Protein AF-A0A962ZCR8-F1 (afdb_monomer)

Mean predicted aligned error: 3.3 Å

Nearest PDB structures (foldseek):
  7d62-assembly1_A  TM=9.529E-01  e=3.375E-21  Vibrio cholerae O1 biovar El Tor str. N16961
  7d62-assembly1_B  TM=8.978E-01  e=4.215E-20  Vibrio cholerae O1 biovar El Tor str. N16961
  6tmu-assembly1_A  TM=2.430E-01  e=3.861E+00  Pseudomonas phage EL

Structure (mmCIF, N/CA/C/O backbone):
data_AF-A0A962ZCR8-F1
#
_entry.id   AF-A0A962ZCR8-F1
#
loop_
_atom_site.group_PDB
_atom_site.id
_atom_site.type_symbol
_atom_site.label_atom_id
_atom_site.label_alt_id
_atom_site.label_comp_id
_atom_site.label_asym_id
_atom_site.label_entity_id
_atom_site.label_seq_id
_atom_site.pdbx_PDB_ins_code
_atom_site.Cartn_x
_atom_site.Cartn_y
_atom_site.Cartn_z
_atom_site.occupancy
_atom_site.B_iso_or_equiv
_atom_site.auth_seq_id
_atom_site.auth_comp_id
_atom_site.auth_asym_id
_atom_site.auth_atom_id
_atom_site.pdbx_PDB_model_num
ATOM 1 N N . LEU A 1 1 ? 10.049 1.211 -7.943 1.00 96.12 1 LEU A N 1
ATOM 2 C CA . LEU A 1 1 ? 10.720 0.227 -8.829 1.00 96.12 1 LEU A CA 1
ATOM 3 C C . LEU A 1 1 ? 10.620 0.608 -10.305 1.00 96.12 1 LEU A C 1
ATOM 5 O O . LEU A 1 1 ? 11.615 1.059 -10.846 1.00 96.12 1 LEU A O 1
ATOM 9 N N . LEU A 1 2 ? 9.452 0.528 -10.955 1.00 96.88 2 LEU A N 1
ATOM 10 C CA . LEU A 1 2 ? 9.329 0.810 -12.402 1.00 96.88 2 LEU A CA 1
ATOM 11 C C . LEU A 1 2 ? 9.797 2.225 -12.796 1.00 96.88 2 LEU A C 1
ATOM 13 O O . LEU A 1 2 ? 10.482 2.408 -13.798 1.00 96.88 2 LEU A O 1
ATOM 17 N N . ARG A 1 3 ? 9.502 3.226 -11.958 1.00 95.06 3 ARG A N 1
ATOM 18 C CA . ARG A 1 3 ? 9.994 4.599 -12.139 1.00 95.06 3 ARG A CA 1
ATOM 19 C C . ARG A 1 3 ? 11.522 4.709 -12.038 1.00 95.06 3 ARG A C 1
ATOM 21 O O . ARG A 1 3 ? 12.117 5.508 -12.748 1.00 95.06 3 ARG A O 1
ATOM 28 N N . GLU A 1 4 ? 12.153 3.887 -11.197 1.00 93.50 4 GLU A N 1
ATOM 29 C CA . GLU A 1 4 ? 13.617 3.830 -11.051 1.00 93.50 4 GLU A CA 1
ATOM 30 C C . GLU A 1 4 ? 14.288 3.252 -12.300 1.00 93.50 4 GLU A C 1
ATOM 32 O O . GLU A 1 4 ? 15.348 3.717 -12.702 1.00 93.50 4 GLU A O 1
ATOM 37 N N . LEU A 1 5 ? 13.624 2.306 -12.970 1.00 95.44 5 LEU A N 1
ATOM 38 C CA . LEU A 1 5 ? 14.065 1.773 -14.261 1.00 95.44 5 LEU A CA 1
ATOM 39 C C . LEU A 1 5 ? 13.857 2.757 -15.423 1.00 95.44 5 LEU A C 1
ATOM 41 O O . LEU A 1 5 ? 14.347 2.506 -16.520 1.00 95.44 5 LEU A O 1
ATOM 45 N N . GLY A 1 6 ? 13.112 3.848 -15.213 1.00 95.75 6 GLY A N 1
ATOM 46 C CA . GLY A 1 6 ? 12.793 4.815 -16.264 1.00 95.75 6 GLY A CA 1
ATOM 47 C C . GLY A 1 6 ? 11.852 4.277 -17.347 1.00 95.75 6 GLY A C 1
ATOM 48 O O . GLY A 1 6 ? 11.841 4.813 -18.449 1.00 95.75 6 GLY A O 1
ATOM 49 N N . ILE A 1 7 ? 11.073 3.228 -17.049 1.00 96.12 7 ILE A N 1
ATOM 50 C CA . ILE A 1 7 ? 10.176 2.564 -18.017 1.00 96.12 7 ILE A CA 1
ATOM 51 C C . ILE A 1 7 ? 8.709 2.998 -17.900 1.00 96.12 7 ILE A C 1
ATOM 53 O O . ILE A 1 7 ? 7.865 2.485 -18.624 1.00 96.12 7 ILE A O 1
ATOM 57 N N . VAL A 1 8 ? 8.401 3.928 -16.989 1.00 95.31 8 VAL A N 1
ATOM 58 C CA . VAL A 1 8 ? 7.059 4.509 -16.823 1.00 95.31 8 VAL A CA 1
ATOM 59 C C . VAL A 1 8 ? 7.135 6.030 -16.705 1.00 95.31 8 VAL A C 1
ATOM 61 O O . VAL A 1 8 ? 7.904 6.579 -15.907 1.00 95.31 8 VAL A O 1
ATOM 64 N N . ASP A 1 9 ? 6.307 6.723 -17.479 1.00 92.56 9 ASP A N 1
ATOM 65 C CA . ASP A 1 9 ? 6.172 8.180 -17.505 1.00 92.56 9 ASP A CA 1
ATOM 66 C C . ASP A 1 9 ? 4.945 8.667 -16.710 1.00 92.56 9 ASP A C 1
ATOM 68 O O . ASP A 1 9 ? 5.044 9.689 -16.021 1.00 92.56 9 ASP A O 1
ATOM 72 N N . ARG A 1 10 ? 3.852 7.892 -16.717 1.00 94.25 10 ARG A N 1
ATOM 73 C CA . ARG A 1 10 ? 2.608 8.101 -15.961 1.00 94.25 10 ARG A CA 1
ATOM 74 C C . ARG A 1 10 ? 2.314 6.931 -15.015 1.00 94.25 10 ARG A C 1
ATOM 76 O O . ARG A 1 10 ? 2.677 5.792 -15.289 1.00 94.25 10 ARG A O 1
ATOM 83 N N . ILE A 1 11 ? 1.651 7.233 -13.899 1.00 96.06 11 ILE A N 1
ATOM 84 C CA . ILE A 1 11 ? 1.129 6.256 -12.939 1.00 96.06 11 ILE A CA 1
ATOM 85 C C . ILE A 1 11 ? -0.320 6.629 -12.635 1.00 96.06 11 ILE A C 1
ATOM 87 O O . ILE A 1 11 ? -0.597 7.786 -12.317 1.00 96.06 11 ILE A O 1
ATOM 91 N N . ASP A 1 12 ? -1.203 5.637 -12.713 1.00 95.56 12 ASP A N 1
ATOM 92 C CA . ASP A 1 12 ? -2.617 5.742 -12.372 1.00 95.56 12 ASP A CA 1
ATOM 93 C C . ASP A 1 12 ? -2.934 4.711 -11.273 1.00 95.56 12 ASP A C 1
ATOM 95 O O . ASP A 1 12 ? -2.569 3.539 -11.383 1.00 95.56 12 ASP A O 1
ATOM 99 N N . PHE A 1 13 ? -3.603 5.138 -10.198 1.00 95.19 13 PHE A N 1
ATOM 100 C CA . PHE A 1 13 ? -4.049 4.245 -9.122 1.00 95.19 13 PHE A CA 1
ATOM 101 C C . PHE A 1 13 ? -5.493 3.813 -9.368 1.00 95.19 13 PHE A C 1
ATOM 103 O O . PHE A 1 13 ? -6.389 4.654 -9.452 1.00 95.19 13 PHE A O 1
ATOM 110 N N . VAL A 1 14 ? -5.729 2.504 -9.455 1.00 95.06 14 VAL A N 1
ATOM 111 C CA . VAL A 1 14 ? -7.047 1.932 -9.760 1.00 95.06 14 VAL A CA 1
ATOM 112 C C . VAL A 1 14 ? -7.409 0.824 -8.778 1.00 95.06 14 VAL A C 1
ATOM 114 O O . VAL A 1 14 ? -6.539 0.181 -8.195 1.00 95.06 14 VAL A O 1
ATOM 117 N N . HIS A 1 15 ? -8.706 0.591 -8.591 1.00 94.56 15 HIS A N 1
ATOM 118 C CA . HIS A 1 15 ? -9.188 -0.494 -7.746 1.00 94.56 15 HIS A CA 1
ATOM 119 C C . HIS A 1 15 ? -9.290 -1.805 -8.557 1.00 94.56 15 HIS A C 1
ATOM 121 O O . HIS A 1 15 ? -9.781 -1.769 -9.690 1.00 94.56 15 HIS A O 1
ATOM 127 N N . PRO A 1 16 ? -8.931 -2.981 -7.995 1.00 94.00 16 PRO A N 1
ATOM 128 C CA . PRO A 1 16 ? -9.030 -4.274 -8.690 1.00 94.00 16 PRO A CA 1
ATOM 129 C C . PRO A 1 16 ? -10.404 -4.549 -9.313 1.00 94.00 16 PRO A C 1
ATOM 131 O O . PRO A 1 16 ? -10.505 -5.090 -10.411 1.00 94.00 16 PRO A O 1
ATOM 134 N N . LYS A 1 17 ? -11.474 -4.117 -8.635 1.00 93.12 17 LYS A N 1
ATOM 135 C CA . LYS A 1 17 ? -12.844 -4.219 -9.156 1.00 93.12 17 LYS A CA 1
ATOM 136 C C . LYS A 1 17 ? -13.031 -3.478 -10.481 1.00 93.12 17 LYS A C 1
ATOM 138 O O . LYS A 1 17 ? -13.673 -4.013 -11.373 1.00 93.12 17 LYS A O 1
ATOM 143 N N . ASP A 1 18 ? -12.494 -2.269 -10.621 1.00 94.88 18 ASP A N 1
ATOM 144 C CA . ASP A 1 18 ? -12.682 -1.484 -11.844 1.00 94.88 18 ASP A CA 1
ATOM 145 C C . ASP A 1 18 ? -11.896 -2.082 -13.021 1.00 94.88 18 ASP A C 1
ATOM 147 O O . ASP A 1 18 ? -12.351 -2.002 -14.162 1.00 94.88 18 ASP A O 1
ATOM 151 N N . MET A 1 19 ? -10.769 -2.749 -12.743 1.00 94.44 19 MET A N 1
ATOM 152 C CA . MET A 1 19 ? -10.046 -3.564 -13.727 1.00 94.44 19 MET A CA 1
ATOM 153 C C . MET A 1 19 ? -10.891 -4.759 -14.190 1.00 94.44 19 MET A C 1
ATOM 155 O O . MET A 1 19 ? -11.068 -4.965 -15.388 1.00 94.44 19 MET A O 1
ATOM 159 N N . GLN A 1 20 ? -11.461 -5.520 -13.249 1.00 89.81 20 GLN A N 1
ATOM 160 C CA . GLN A 1 20 ? -12.304 -6.687 -13.552 1.00 89.81 20 GLN A CA 1
ATOM 161 C C . GLN A 1 20 ? -13.601 -6.313 -14.276 1.00 89.81 20 GLN A C 1
ATOM 163 O O . GLN A 1 20 ? -14.029 -7.026 -15.181 1.00 89.81 20 GLN A O 1
ATOM 168 N N . ASP A 1 21 ? -14.204 -5.184 -13.903 1.00 93.00 21 ASP A N 1
ATOM 169 C CA . ASP A 1 21 ? -15.410 -4.650 -14.534 1.00 93.00 21 ASP A CA 1
ATOM 170 C C . ASP A 1 21 ? -15.115 -4.012 -15.914 1.00 93.00 21 ASP A C 1
ATOM 172 O O . ASP A 1 21 ? -16.039 -3.521 -16.564 1.00 93.00 21 ASP A O 1
ATOM 176 N N . GLY 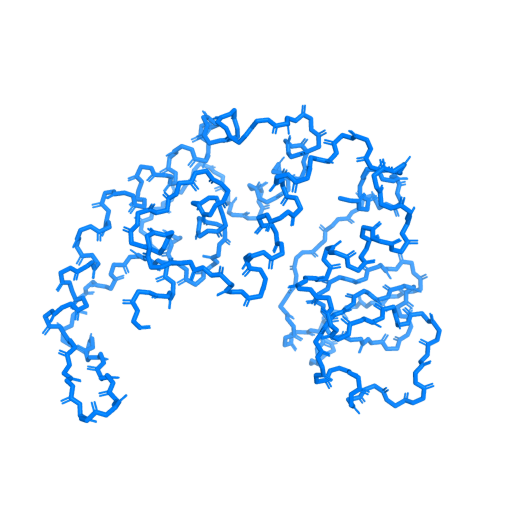A 1 22 ? -13.851 -3.976 -16.367 1.00 93.06 22 GLY A N 1
ATOM 177 C CA . GLY A 1 22 ? -13.453 -3.419 -17.666 1.00 93.06 22 GLY A CA 1
ATOM 178 C C . GLY A 1 22 ? -13.615 -1.900 -17.774 1.00 93.06 22 GLY A C 1
ATOM 179 O O . GLY A 1 22 ? -13.789 -1.368 -18.869 1.00 93.06 22 GLY A O 1
ATOM 180 N N . ARG A 1 23 ? -13.604 -1.191 -16.639 1.00 95.31 23 ARG A N 1
ATOM 181 C CA . ARG A 1 23 ? -13.772 0.272 -16.574 1.00 95.31 23 ARG A CA 1
ATOM 182 C C . ARG A 1 23 ? -12.471 1.028 -16.798 1.00 95.31 23 ARG A C 1
ATOM 184 O O . ARG A 1 23 ? -12.504 2.213 -17.122 1.00 95.31 23 ARG A O 1
ATOM 191 N N . ILE A 1 24 ? -11.342 0.353 -16.606 1.00 95.50 24 ILE A N 1
ATOM 192 C CA . ILE A 1 24 ? -10.014 0.899 -16.860 1.00 95.50 24 ILE A CA 1
ATOM 193 C C . ILE A 1 24 ? -9.585 0.468 -18.259 1.00 95.50 24 ILE A C 1
ATOM 195 O O . ILE A 1 24 ? -9.508 -0.724 -18.554 1.00 95.50 24 ILE A O 1
ATOM 199 N N . ALA A 1 25 ? -9.318 1.442 -19.126 1.00 93.38 25 ALA A N 1
ATOM 200 C CA . ALA A 1 25 ? -8.721 1.169 -20.424 1.00 93.38 25 ALA A CA 1
ATOM 201 C C . ALA A 1 25 ? -7.251 0.785 -20.219 1.00 93.38 25 ALA A C 1
ATOM 203 O O . ALA A 1 25 ? -6.479 1.581 -19.689 1.00 93.38 25 ALA A O 1
ATOM 204 N N . VAL A 1 26 ? -6.893 -0.428 -20.634 1.00 95.31 26 VAL A N 1
ATOM 205 C CA . VAL A 1 26 ? -5.534 -0.974 -20.555 1.00 95.31 26 VAL A CA 1
ATOM 206 C C . VAL A 1 26 ? -5.112 -1.400 -21.953 1.00 95.31 26 VAL A C 1
ATOM 208 O O . VAL A 1 26 ? -5.882 -2.035 -22.677 1.00 95.31 26 VAL A O 1
ATOM 211 N N . GLY A 1 27 ? -3.903 -1.024 -22.340 1.00 94.88 27 GLY A N 1
ATOM 212 C CA . GLY A 1 27 ? -3.362 -1.230 -23.670 1.00 94.88 27 GLY A CA 1
ATOM 213 C C . GLY A 1 27 ? -1.943 -1.803 -23.682 1.00 94.88 27 GLY A C 1
ATOM 214 O O . GLY A 1 27 ? -1.345 -2.082 -22.640 1.00 94.88 27 GLY A O 1
ATOM 215 N N . PRO A 1 28 ? -1.367 -1.943 -24.889 1.00 96.94 28 PRO A N 1
ATOM 216 C CA . PRO A 1 28 ? -0.104 -2.649 -25.118 1.00 96.94 28 PRO A CA 1
ATOM 217 C C . PRO A 1 28 ? 1.139 -1.903 -24.616 1.00 96.94 28 PRO A C 1
ATOM 219 O O . PRO A 1 28 ?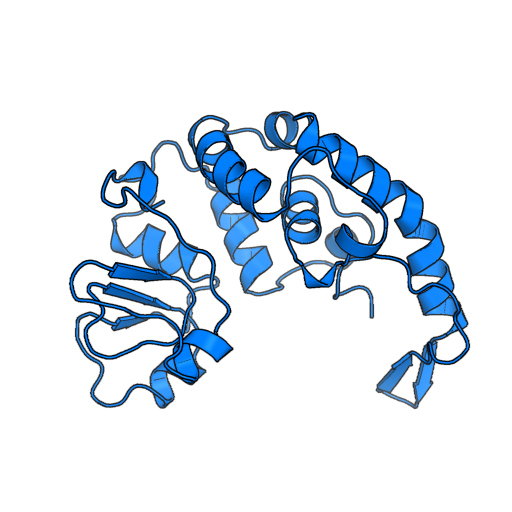 2.253 -2.387 -24.802 1.00 96.94 28 PRO A O 1
ATOM 222 N N . THR A 1 29 ? 0.963 -0.726 -24.014 1.00 96.44 29 THR A N 1
ATOM 223 C CA . THR A 1 29 ? 2.013 0.098 -23.398 1.00 96.44 29 THR A CA 1
ATOM 224 C C . THR A 1 29 ? 1.904 0.144 -21.875 1.00 96.44 29 THR A C 1
ATOM 226 O O . THR A 1 29 ? 2.772 0.723 -21.231 1.00 96.44 29 THR A O 1
ATOM 229 N N . ASP A 1 30 ? 0.849 -0.436 -21.295 1.00 97.81 30 ASP A N 1
ATOM 230 C CA . ASP A 1 30 ? 0.561 -0.314 -19.869 1.00 97.81 30 ASP A CA 1
ATOM 231 C C . ASP A 1 30 ? 1.149 -1.484 -19.083 1.00 97.81 30 ASP A C 1
ATOM 233 O O . ASP A 1 30 ? 1.007 -2.646 -19.469 1.00 97.81 30 ASP A O 1
ATOM 237 N N . ILE A 1 31 ? 1.783 -1.170 -17.953 1.00 98.38 31 ILE A N 1
ATOM 238 C CA . ILE A 1 31 ? 2.272 -2.153 -16.986 1.00 98.38 31 ILE A CA 1
ATOM 239 C C . ILE A 1 31 ? 1.343 -2.133 -15.776 1.00 98.38 31 ILE A C 1
ATOM 241 O O . ILE A 1 31 ? 1.160 -1.083 -15.161 1.00 98.38 31 ILE A O 1
ATOM 245 N N . THR A 1 32 ? 0.791 -3.284 -15.402 1.00 98.19 32 THR A N 1
ATOM 246 C CA . THR A 1 32 ? -0.015 -3.424 -14.185 1.00 98.19 32 THR A CA 1
ATOM 247 C C . THR A 1 32 ? 0.782 -4.131 -13.098 1.00 98.19 32 THR A C 1
ATOM 249 O O . THR A 1 32 ? 1.551 -5.053 -13.364 1.00 98.19 32 THR A O 1
ATOM 252 N N . THR A 1 33 ? 0.605 -3.703 -11.852 1.00 98.06 33 THR A N 1
ATOM 253 C CA . THR A 1 33 ? 1.223 -4.337 -10.682 1.00 98.06 33 THR A CA 1
ATOM 254 C C . THR A 1 33 ? 0.172 -4.501 -9.600 1.00 98.06 33 THR A C 1
ATOM 256 O O . THR A 1 33 ? -0.508 -3.524 -9.287 1.00 98.06 33 THR A O 1
ATOM 259 N N . ASN A 1 34 ? 0.074 -5.689 -9.008 1.00 97.56 34 ASN A N 1
ATOM 260 C CA . ASN A 1 34 ? -0.891 -5.993 -7.947 1.00 97.56 34 ASN A CA 1
ATOM 261 C C . ASN A 1 34 ? -2.361 -5.791 -8.367 1.00 97.56 34 ASN A C 1
ATOM 263 O O . ASN A 1 34 ? -3.199 -5.328 -7.590 1.00 97.56 34 ASN A O 1
ATOM 267 N N . LEU A 1 35 ? -2.662 -6.060 -9.638 1.00 97.19 35 LEU A N 1
ATOM 268 C CA . LEU A 1 35 ? -3.979 -5.866 -10.232 1.00 97.19 35 LEU A CA 1
ATOM 269 C C . LEU A 1 35 ? -4.323 -7.060 -11.121 1.00 97.19 35 LEU A C 1
ATOM 271 O O . LEU A 1 35 ? -3.424 -7.567 -11.795 1.00 97.19 35 LEU A O 1
ATOM 275 N N . PRO A 1 36 ? -5.614 -7.434 -11.209 1.00 96.06 36 PRO A N 1
ATOM 276 C CA . PRO A 1 36 ? -6.042 -8.553 -12.029 1.00 96.06 36 PRO A CA 1
ATOM 277 C C . PRO A 1 36 ? -5.556 -8.427 -13.472 1.00 96.06 36 PRO A C 1
ATOM 279 O O . PRO A 1 36 ? -5.722 -7.377 -14.100 1.00 96.06 36 PRO A O 1
ATOM 282 N N . TRP A 1 37 ? -5.003 -9.512 -14.014 1.00 96.44 37 TRP A N 1
ATOM 283 C CA . TRP A 1 37 ? -4.554 -9.547 -15.406 1.00 96.44 37 TRP A CA 1
ATOM 284 C C . TRP A 1 37 ? -5.708 -9.275 -16.381 1.00 96.44 37 TRP A C 1
ATOM 286 O O . TRP A 1 37 ? -6.799 -9.850 -16.257 1.00 96.44 37 TRP A O 1
ATOM 296 N N . VAL A 1 38 ? -5.443 -8.459 -17.400 1.00 94.56 38 VAL A N 1
ATOM 297 C CA . VAL A 1 38 ? -6.376 -8.166 -18.494 1.00 94.56 38 VAL A CA 1
ATOM 298 C C . VAL A 1 38 ? -5.694 -8.363 -19.843 1.00 94.56 38 VAL A C 1
ATOM 300 O O . VAL A 1 38 ? -4.502 -8.100 -20.007 1.00 94.56 38 VAL A O 1
ATOM 303 N N . ALA A 1 39 ? -6.453 -8.830 -20.833 1.00 92.94 39 ALA A N 1
ATOM 304 C CA . ALA A 1 39 ? -5.922 -9.048 -22.171 1.00 92.94 39 ALA A CA 1
ATOM 305 C C . ALA A 1 39 ? -5.482 -7.723 -22.814 1.00 92.94 39 ALA A C 1
ATOM 307 O O . ALA A 1 39 ? -6.197 -6.727 -22.746 1.00 92.94 39 ALA A O 1
ATOM 308 N N . GLY A 1 40 ? -4.322 -7.733 -23.472 1.00 92.38 40 GLY A N 1
ATOM 309 C CA . GLY A 1 40 ? -3.769 -6.564 -24.164 1.00 92.38 40 GLY A CA 1
ATOM 310 C C . GLY A 1 40 ? -2.815 -5.705 -23.332 1.00 92.38 40 GLY A C 1
ATOM 311 O O . GLY A 1 40 ? -2.171 -4.840 -23.916 1.00 92.38 40 GLY A O 1
ATOM 312 N N . VAL A 1 41 ? -2.675 -5.963 -22.024 1.00 97.19 41 VAL A N 1
ATOM 313 C CA . VAL A 1 41 ? -1.661 -5.323 -21.165 1.00 97.19 41 VAL A CA 1
ATOM 314 C C . VAL A 1 41 ? -0.240 -5.622 -21.657 1.00 97.19 41 VAL A C 1
ATOM 316 O O . VAL A 1 41 ? 0.022 -6.715 -22.165 1.00 97.19 41 VAL A O 1
ATOM 319 N N . HIS A 1 42 ? 0.696 -4.681 -21.500 1.00 97.69 42 HIS A N 1
ATOM 320 C CA . HIS A 1 42 ? 2.095 -4.908 -21.871 1.00 97.69 42 HIS A CA 1
ATOM 321 C C . HIS A 1 42 ? 2.747 -5.967 -20.977 1.00 97.69 42 HIS A C 1
ATOM 323 O O . HIS A 1 42 ? 3.240 -6.977 -21.474 1.00 97.69 42 HIS A O 1
ATOM 329 N N . LEU A 1 43 ? 2.719 -5.735 -19.664 1.00 98.19 43 LEU A N 1
ATOM 330 C CA . LEU A 1 43 ? 3.214 -6.629 -18.619 1.00 98.19 43 LEU A CA 1
ATOM 331 C C . LEU A 1 43 ? 2.297 -6.520 -17.404 1.00 98.19 43 LEU A C 1
ATOM 333 O O . LEU A 1 43 ? 1.895 -5.422 -17.027 1.00 98.19 43 LEU A O 1
ATOM 337 N N . ALA A 1 44 ? 2.008 -7.646 -16.769 1.00 98.25 44 ALA A N 1
ATOM 338 C CA . ALA A 1 44 ? 1.255 -7.697 -15.527 1.00 98.25 44 ALA A CA 1
ATOM 339 C C . ALA A 1 44 ? 2.066 -8.441 -14.472 1.00 98.25 44 ALA A C 1
ATOM 341 O O . ALA A 1 44 ? 2.405 -9.605 -14.672 1.00 98.25 44 ALA A O 1
ATOM 342 N N . PHE A 1 45 ? 2.356 -7.768 -13.364 1.00 98.62 45 PHE A N 1
ATOM 343 C CA . PHE A 1 45 ? 3.037 -8.341 -12.211 1.00 98.62 45 PHE A CA 1
ATOM 344 C C . PHE A 1 45 ? 2.033 -8.633 -11.103 1.00 98.62 45 PHE A C 1
ATOM 346 O O . PHE A 1 45 ? 1.346 -7.722 -10.629 1.00 98.62 45 PHE A O 1
ATOM 353 N N . ASP A 1 46 ? 1.977 -9.884 -10.668 1.00 97.94 46 ASP A N 1
ATOM 354 C CA . ASP A 1 46 ? 1.048 -10.325 -9.633 1.00 97.94 46 ASP A CA 1
ATOM 355 C C . ASP A 1 46 ? 1.686 -11.391 -8.734 1.00 97.94 46 ASP A C 1
ATOM 357 O O . ASP A 1 46 ? 2.702 -11.996 -9.067 1.00 97.94 46 ASP A O 1
ATOM 361 N N . HIS A 1 47 ? 1.082 -11.619 -7.581 1.00 97.69 47 HIS A N 1
ATOM 362 C CA . HIS A 1 47 ? 1.458 -12.653 -6.629 1.00 97.69 47 HIS A CA 1
ATOM 363 C C . HIS A 1 47 ? 0.239 -13.373 -6.026 1.00 97.69 47 HIS A C 1
ATOM 365 O O . HIS A 1 47 ? 0.383 -14.296 -5.229 1.00 97.69 47 HIS A O 1
ATOM 371 N N . HIS A 1 48 ? -0.987 -13.001 -6.404 1.00 96.12 48 HIS A N 1
ATOM 372 C CA . HIS A 1 48 ? -2.180 -13.637 -5.861 1.00 96.12 48 HIS A CA 1
ATOM 373 C C . HIS A 1 48 ? -2.393 -15.034 -6.448 1.00 96.12 48 HIS A C 1
ATOM 375 O O . HIS A 1 48 ? -2.610 -15.201 -7.648 1.00 96.12 48 HIS A O 1
ATOM 381 N N . ALA A 1 49 ? -2.451 -16.054 -5.588 1.00 93.94 49 ALA A N 1
ATOM 382 C CA . ALA A 1 49 ? -2.744 -17.426 -6.010 1.00 93.94 49 ALA A CA 1
ATOM 383 C C . ALA A 1 49 ? -4.051 -17.533 -6.823 1.00 93.94 49 ALA A C 1
ATOM 385 O O . ALA A 1 49 ? -4.099 -18.262 -7.813 1.00 93.94 49 ALA A O 1
ATOM 386 N N . SER A 1 50 ? -5.075 -16.742 -6.482 1.00 93.12 50 SER A N 1
ATOM 387 C CA . SER A 1 50 ? -6.347 -16.691 -7.218 1.00 93.12 50 SER A CA 1
ATOM 388 C C . SER A 1 50 ? -6.188 -16.327 -8.697 1.00 93.12 50 SER A C 1
ATOM 390 O O . SER A 1 50 ? -6.954 -16.792 -9.539 1.00 93.12 50 SER A O 1
ATOM 392 N N . GLU A 1 51 ? -5.185 -15.521 -9.040 1.00 94.12 51 GLU A N 1
ATOM 393 C CA . GLU A 1 51 ? -4.929 -15.099 -10.418 1.00 94.12 51 GLU A CA 1
ATOM 394 C C . GLU A 1 51 ? -4.242 -16.199 -11.235 1.00 94.12 51 GLU A C 1
ATOM 396 O O . GLU A 1 51 ? -4.468 -16.292 -12.443 1.00 94.12 51 GLU A O 1
ATOM 401 N N . THR A 1 52 ? -3.501 -17.105 -10.583 1.00 91.88 52 THR A N 1
ATOM 402 C CA . THR A 1 52 ? -2.953 -18.307 -11.243 1.00 91.88 52 THR A CA 1
ATOM 403 C C . THR A 1 52 ? -4.049 -19.262 -11.717 1.00 91.88 52 THR A C 1
ATOM 405 O O . THR A 1 52 ? -3.871 -19.955 -12.720 1.00 91.88 52 THR A O 1
ATOM 408 N N . GLU A 1 53 ? -5.187 -19.284 -11.017 1.00 92.06 53 GLU A N 1
ATOM 409 C CA . GLU A 1 53 ? -6.348 -20.108 -11.357 1.00 92.06 53 GLU A CA 1
ATOM 410 C C . GLU A 1 53 ? -7.258 -19.408 -12.371 1.00 92.06 53 GLU A C 1
ATOM 412 O O . GLU A 1 53 ? -7.740 -20.030 -13.321 1.00 92.06 53 GLU A O 1
ATOM 417 N N . ARG A 1 54 ? -7.484 -18.099 -12.188 1.00 93.94 54 ARG A N 1
ATOM 418 C CA . ARG A 1 54 ? -8.369 -17.298 -13.042 1.00 93.94 54 ARG A CA 1
ATOM 419 C C . ARG A 1 54 ? -7.824 -17.141 -14.462 1.00 93.94 54 ARG A C 1
ATOM 421 O O . ARG A 1 54 ? -8.594 -17.205 -15.423 1.00 93.94 54 ARG A O 1
ATOM 428 N N . VAL A 1 55 ? -6.520 -16.905 -14.608 1.00 92.88 55 VAL A N 1
ATOM 429 C CA . VAL A 1 55 ? -5.891 -16.611 -15.903 1.00 92.88 55 VAL A CA 1
ATOM 430 C C . VAL A 1 55 ? -5.444 -17.906 -16.576 1.00 92.88 55 VAL A C 1
ATOM 432 O O . VAL A 1 55 ? -4.333 -18.403 -16.388 1.00 92.88 55 VAL A O 1
ATOM 435 N N . GLN A 1 56 ? -6.328 -18.457 -17.401 1.00 89.38 56 GLN A N 1
ATOM 436 C CA . GLN A 1 56 ? -6.039 -19.661 -18.176 1.00 89.38 56 GLN A CA 1
ATOM 437 C C . GLN A 1 56 ? -4.989 -19.403 -19.267 1.00 89.38 56 GLN A C 1
ATOM 439 O O . GLN A 1 56 ? -4.843 -18.295 -19.776 1.00 89.38 56 GLN A O 1
ATOM 444 N N . GLY A 1 57 ? -4.247 -20.447 -19.641 1.00 89.81 57 GLY A N 1
ATOM 445 C CA . GLY A 1 57 ? -3.245 -20.382 -20.709 1.00 89.81 57 GLY A CA 1
ATOM 446 C C . GLY A 1 57 ? -1.893 -19.786 -20.308 1.00 89.81 57 GLY A C 1
ATOM 447 O O . GLY A 1 57 ? -0.951 -19.958 -21.070 1.00 89.81 57 GLY A O 1
ATOM 448 N N . LYS A 1 58 ? -1.778 -19.172 -19.116 1.00 90.31 58 LYS A N 1
ATOM 449 C CA . LYS A 1 58 ? -0.524 -18.634 -18.548 1.00 90.31 58 LYS A CA 1
ATOM 450 C C . LYS A 1 58 ? 0.262 -17.781 -19.560 1.00 90.31 58 LYS A C 1
ATOM 452 O O . LYS A 1 58 ? 1.350 -18.177 -19.968 1.00 90.31 58 LYS A O 1
ATOM 457 N N . PRO A 1 59 ? -0.309 -16.653 -20.011 1.00 94.38 59 PRO A N 1
ATOM 458 C CA . PRO A 1 59 ? 0.321 -15.831 -21.035 1.00 94.38 59 PRO A CA 1
ATOM 459 C C . PRO A 1 59 ? 1.674 -15.294 -20.548 1.00 94.38 59 PRO A C 1
ATOM 461 O O . PRO A 1 59 ? 1.802 -14.907 -19.389 1.00 94.38 59 PRO A O 1
ATOM 464 N N . ASP A 1 60 ? 2.664 -15.232 -21.441 1.00 95.88 60 ASP A N 1
ATOM 465 C CA . ASP A 1 60 ? 4.056 -14.887 -21.097 1.00 95.88 60 ASP A CA 1
ATOM 466 C C . ASP A 1 60 ? 4.214 -13.491 -20.472 1.00 95.88 60 ASP A C 1
ATOM 468 O O . ASP A 1 60 ? 5.174 -13.229 -19.752 1.00 95.88 60 ASP A O 1
ATOM 472 N N . ASN A 1 61 ? 3.273 -12.582 -20.740 1.00 96.94 61 ASN A N 1
ATOM 473 C CA . ASN A 1 61 ? 3.257 -11.237 -20.169 1.00 96.94 61 ASN A CA 1
ATOM 474 C C . ASN A 1 61 ? 2.621 -11.164 -18.768 1.00 96.94 61 ASN A C 1
ATOM 476 O O . ASN A 1 61 ? 2.577 -10.081 -18.183 1.00 96.94 61 ASN A O 1
ATOM 480 N N . HIS A 1 62 ? 2.112 -12.278 -18.235 1.00 97.88 62 HIS A N 1
ATOM 481 C CA . HIS A 1 62 ? 1.632 -12.396 -16.862 1.00 97.88 62 HIS A CA 1
ATOM 482 C C . HIS A 1 62 ? 2.756 -12.939 -15.977 1.00 97.88 62 HIS A C 1
ATOM 484 O O . HIS A 1 62 ? 2.933 -14.146 -15.810 1.00 97.88 62 HIS A O 1
ATOM 490 N N . ILE A 1 63 ? 3.538 -12.018 -15.423 1.00 98.25 63 ILE A N 1
ATOM 491 C CA . ILE A 1 63 ? 4.652 -12.312 -14.531 1.00 98.25 63 ILE A CA 1
ATOM 492 C C . ILE A 1 63 ? 4.090 -12.510 -13.125 1.00 98.25 63 ILE A C 1
ATOM 494 O O . ILE A 1 63 ? 3.868 -11.551 -12.389 1.00 98.25 63 ILE A O 1
ATOM 498 N N . ILE A 1 64 ? 3.833 -13.767 -12.772 1.00 97.75 64 ILE A N 1
ATOM 499 C CA . ILE A 1 64 ? 3.194 -14.130 -11.509 1.00 97.75 64 ILE A CA 1
ATOM 500 C C . ILE A 1 64 ? 4.033 -15.120 -10.705 1.00 97.75 64 ILE A C 1
ATOM 502 O O . ILE A 1 64 ? 4.478 -16.142 -11.229 1.00 97.75 64 ILE A O 1
ATOM 506 N N . ASP A 1 65 ? 4.198 -14.836 -9.414 1.00 97.56 65 ASP A N 1
ATOM 507 C CA . ASP A 1 65 ? 4.741 -15.778 -8.434 1.00 97.56 65 ASP A CA 1
ATOM 508 C C . ASP A 1 65 ? 3.852 -15.810 -7.190 1.00 97.56 65 ASP A C 1
ATOM 510 O O . ASP A 1 65 ? 3.880 -14.902 -6.364 1.00 97.56 65 ASP A O 1
ATOM 514 N N . ALA A 1 66 ? 3.073 -16.884 -7.045 1.00 96.38 66 ALA A N 1
ATOM 515 C CA . ALA A 1 66 ? 2.142 -17.054 -5.931 1.00 96.38 66 ALA A CA 1
ATOM 516 C C . ALA A 1 66 ? 2.820 -17.248 -4.562 1.00 96.38 66 ALA A C 1
ATOM 518 O O . ALA A 1 66 ? 2.147 -17.195 -3.535 1.00 96.38 66 ALA A O 1
ATOM 519 N N . ASN A 1 67 ? 4.132 -17.504 -4.539 1.00 97.12 67 ASN A N 1
ATOM 520 C CA . ASN A 1 67 ? 4.902 -17.613 -3.301 1.00 97.12 67 ASN A CA 1
ATOM 521 C C . ASN A 1 67 ? 5.568 -16.288 -2.913 1.00 97.12 67 ASN A C 1
ATOM 523 O O . ASN A 1 67 ? 6.114 -16.185 -1.812 1.00 97.12 67 ASN A O 1
ATOM 527 N N . ALA A 1 68 ? 5.547 -15.285 -3.794 1.00 98.00 68 ALA A N 1
ATOM 528 C CA . ALA A 1 68 ? 6.102 -13.984 -3.480 1.00 98.00 68 ALA A CA 1
ATOM 529 C C . ALA A 1 68 ? 5.210 -13.261 -2.449 1.00 98.00 68 ALA A C 1
ATOM 531 O O . ALA A 1 68 ? 3.984 -13.233 -2.583 1.00 98.00 68 ALA A O 1
ATOM 532 N N . PRO A 1 69 ? 5.799 -12.634 -1.418 1.00 97.88 69 PRO A N 1
ATOM 533 C CA . PRO A 1 69 ? 5.045 -11.942 -0.373 1.00 97.88 69 PRO A CA 1
ATOM 534 C C . PRO A 1 69 ? 4.380 -10.643 -0.849 1.00 97.88 69 PRO A C 1
ATOM 536 O O . PRO A 1 69 ? 3.471 -10.162 -0.180 1.00 97.88 69 PRO A O 1
ATOM 539 N N . SER A 1 70 ? 4.815 -10.076 -1.979 1.00 98.56 70 SER A N 1
ATOM 540 C CA . SER A 1 70 ? 4.234 -8.868 -2.568 1.00 98.56 70 SER A CA 1
ATOM 541 C C . SER A 1 70 ? 4.405 -8.840 -4.085 1.00 98.56 70 SER A C 1
ATOM 543 O O . SER A 1 70 ? 5.368 -9.394 -4.624 1.00 98.56 70 SER A O 1
ATOM 545 N N . ALA A 1 71 ? 3.547 -8.103 -4.794 1.00 98.38 71 ALA A N 1
ATOM 546 C CA . ALA A 1 71 ? 3.764 -7.845 -6.223 1.00 98.38 71 ALA A CA 1
ATOM 547 C C . ALA A 1 71 ? 5.039 -7.011 -6.477 1.00 98.38 71 ALA A C 1
ATOM 549 O O . ALA A 1 71 ? 5.695 -7.145 -7.513 1.00 98.38 71 ALA A O 1
ATOM 550 N N . ALA A 1 72 ? 5.434 -6.165 -5.517 1.00 98.31 72 ALA A N 1
ATOM 551 C CA . ALA A 1 72 ? 6.685 -5.417 -5.593 1.00 98.31 72 ALA A CA 1
ATOM 552 C C . ALA A 1 72 ? 7.907 -6.344 -5.573 1.00 98.31 72 ALA A C 1
ATOM 554 O O . ALA A 1 72 ? 8.866 -6.077 -6.297 1.00 98.31 72 ALA A O 1
ATOM 555 N N . ARG A 1 73 ? 7.867 -7.444 -4.806 1.00 98.62 73 ARG A N 1
ATOM 556 C CA . ARG A 1 73 ? 8.904 -8.483 -4.826 1.00 98.62 73 ARG A CA 1
ATOM 557 C C . ARG A 1 73 ? 9.026 -9.119 -6.202 1.00 98.62 73 ARG A C 1
ATOM 559 O O . ARG A 1 73 ? 10.136 -9.221 -6.712 1.00 98.62 73 ARG A O 1
ATOM 566 N N . VAL A 1 74 ? 7.899 -9.446 -6.835 1.00 98.69 74 VAL A N 1
ATOM 567 C CA . VAL A 1 74 ? 7.885 -10.015 -8.191 1.00 98.69 74 VAL A CA 1
ATOM 568 C C . VAL A 1 74 ? 8.546 -9.065 -9.192 1.00 98.69 74 VAL A C 1
ATOM 570 O O . VAL A 1 74 ? 9.408 -9.485 -9.961 1.00 98.69 74 VAL A O 1
ATOM 573 N N . VAL A 1 75 ? 8.223 -7.766 -9.143 1.00 98.62 75 VAL A N 1
ATOM 574 C CA . VAL A 1 75 ? 8.896 -6.742 -9.968 1.00 98.62 75 VAL A CA 1
ATOM 575 C C . VAL A 1 75 ? 10.392 -6.668 -9.648 1.00 98.62 75 VAL A C 1
ATOM 577 O O . VAL A 1 75 ? 11.221 -6.627 -10.558 1.00 98.62 75 VAL A O 1
ATOM 580 N N . TYR A 1 76 ? 10.744 -6.620 -8.362 1.00 98.50 76 TYR A N 1
ATOM 581 C CA . TYR A 1 76 ? 12.122 -6.484 -7.900 1.00 98.50 76 TYR A CA 1
ATOM 582 C C . TYR A 1 76 ? 12.994 -7.636 -8.409 1.00 98.50 76 TYR A C 1
ATOM 584 O O . TYR A 1 76 ? 14.034 -7.394 -9.026 1.00 98.50 76 TYR A O 1
ATOM 592 N N . ASP A 1 77 ? 12.542 -8.874 -8.226 1.00 98.31 77 ASP A N 1
ATOM 593 C CA . ASP A 1 77 ? 13.281 -10.074 -8.612 1.00 98.31 77 ASP A CA 1
ATOM 594 C C . ASP A 1 77 ? 13.330 -10.240 -10.137 1.00 98.31 77 ASP A C 1
ATOM 596 O O . ASP A 1 77 ? 14.404 -10.502 -10.685 1.00 98.31 77 ASP A O 1
ATOM 600 N N . HIS A 1 78 ? 12.217 -9.986 -10.843 1.00 98.31 78 HIS A N 1
ATOM 601 C CA . HIS A 1 78 ? 12.149 -10.063 -12.308 1.00 98.31 78 HIS A CA 1
ATOM 602 C C . HIS A 1 78 ? 13.207 -9.191 -12.991 1.00 98.31 78 HIS A C 1
ATOM 604 O O . HIS A 1 78 ? 13.847 -9.614 -13.954 1.00 98.31 78 HIS A O 1
ATOM 610 N N . TYR A 1 79 ? 13.420 -7.974 -12.485 1.00 98.25 79 TYR A N 1
ATOM 611 C CA . TYR A 1 79 ? 14.372 -7.042 -13.081 1.00 98.25 79 TYR A CA 1
ATOM 612 C C . TYR A 1 79 ? 15.806 -7.192 -12.574 1.00 98.25 79 TYR A C 1
ATOM 614 O O . TYR A 1 79 ? 16.653 -6.442 -13.047 1.00 98.25 79 TYR A O 1
ATOM 622 N N . GLY A 1 80 ? 16.111 -8.151 -11.690 1.00 97.06 80 GLY A N 1
ATOM 623 C CA . GLY A 1 80 ? 17.477 -8.459 -11.238 1.00 97.06 80 GLY A CA 1
ATOM 624 C C . GLY A 1 80 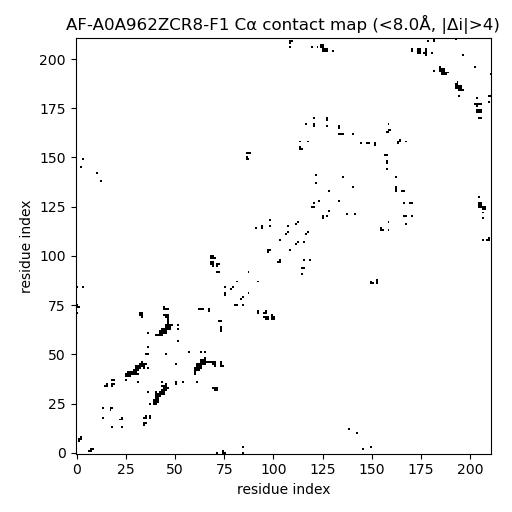? 17.839 -7.956 -9.835 1.00 97.06 80 GLY A C 1
ATOM 625 O O . GLY A 1 80 ? 19.023 -7.875 -9.497 1.00 97.06 80 GLY A O 1
ATOM 626 N N . GLY A 1 81 ? 16.840 -7.614 -9.022 1.00 97.38 81 GLY A N 1
ATOM 627 C CA . GLY A 1 81 ? 16.971 -7.334 -7.595 1.00 97.38 81 GLY A CA 1
ATOM 628 C C . GLY A 1 81 ? 17.987 -6.245 -7.250 1.00 97.38 81 GLY A C 1
ATOM 629 O O . GLY A 1 81 ? 18.065 -5.208 -7.911 1.00 97.38 81 GLY A O 1
ATOM 630 N N . ALA A 1 82 ? 18.797 -6.482 -6.215 1.00 95.81 82 ALA A N 1
ATOM 631 C CA . ALA A 1 82 ? 19.716 -5.480 -5.662 1.00 95.81 82 ALA A CA 1
ATOM 632 C C . ALA A 1 82 ? 20.719 -4.936 -6.693 1.00 95.81 82 ALA A C 1
ATOM 634 O O . ALA A 1 82 ? 21.095 -3.768 -6.639 1.00 95.81 82 ALA A O 1
ATOM 635 N N . ALA A 1 83 ? 21.113 -5.754 -7.676 1.00 96.38 83 ALA A N 1
ATOM 636 C CA . ALA A 1 83 ? 22.012 -5.326 -8.746 1.00 96.38 83 ALA A CA 1
ATOM 637 C C . ALA A 1 83 ? 21.393 -4.246 -9.650 1.00 96.38 83 ALA A C 1
ATOM 639 O O . ALA A 1 83 ? 22.111 -3.510 -10.327 1.00 96.38 83 ALA A O 1
ATOM 640 N N . LYS A 1 84 ? 20.060 -4.169 -9.693 1.00 96.75 84 LYS A N 1
ATOM 641 C CA . LYS A 1 84 ? 19.291 -3.286 -10.579 1.00 96.75 84 LYS A CA 1
ATOM 642 C C . LYS A 1 84 ? 18.590 -2.165 -9.831 1.00 96.75 84 LYS A C 1
ATOM 644 O O . LYS A 1 84 ? 18.294 -1.135 -10.428 1.00 96.75 84 LYS A O 1
ATOM 649 N N . PHE A 1 85 ? 18.427 -2.327 -8.523 1.00 95.62 85 PHE A N 1
ATOM 650 C CA . PHE A 1 85 ? 17.834 -1.347 -7.627 1.00 95.62 85 PHE A CA 1
ATOM 651 C C . PHE A 1 85 ? 18.795 -0.974 -6.485 1.00 95.62 85 PHE A C 1
ATOM 653 O O . PHE A 1 85 ? 18.464 -1.190 -5.322 1.00 95.62 85 PHE A O 1
ATOM 660 N N . PRO A 1 86 ? 19.972 -0.386 -6.776 1.00 92.25 86 PRO A N 1
ATOM 661 C CA . PRO A 1 86 ? 20.977 -0.085 -5.750 1.00 92.25 86 PRO A CA 1
ATOM 662 C C . PRO A 1 86 ? 20.501 0.938 -4.705 1.00 92.25 86 PRO A C 1
ATOM 664 O O . PRO A 1 86 ? 21.042 0.992 -3.605 1.00 92.25 86 PRO A O 1
ATOM 667 N N . ASN A 1 87 ? 19.490 1.745 -5.043 1.00 90.12 87 ASN A N 1
ATOM 668 C CA . ASN A 1 87 ? 18.917 2.760 -4.157 1.00 90.12 87 ASN A CA 1
ATOM 669 C C . ASN A 1 87 ? 17.758 2.232 -3.299 1.00 90.12 87 ASN A C 1
ATOM 671 O O . ASN A 1 87 ? 17.312 2.925 -2.389 1.00 90.12 87 ASN A O 1
ATOM 675 N N . ILE A 1 88 ? 17.263 1.023 -3.578 1.00 92.69 88 ILE A N 1
ATOM 676 C CA . ILE A 1 88 ? 16.170 0.416 -2.822 1.00 92.69 88 ILE A CA 1
ATOM 677 C C . ILE A 1 88 ? 16.778 -0.454 -1.732 1.00 92.69 88 ILE A C 1
ATOM 679 O O . ILE A 1 88 ? 17.460 -1.440 -2.004 1.00 92.69 88 ILE A O 1
ATOM 683 N N . THR A 1 89 ? 16.539 -0.072 -0.482 1.00 93.25 89 THR A N 1
ATOM 684 C CA . THR A 1 89 ? 17.102 -0.778 0.664 1.00 93.25 89 THR A CA 1
ATOM 685 C C . THR A 1 89 ? 16.384 -2.104 0.901 1.00 93.25 89 THR A C 1
ATOM 687 O O . THR A 1 89 ? 15.190 -2.257 0.629 1.00 93.25 89 THR A O 1
ATOM 690 N N . GLU A 1 90 ? 17.104 -3.065 1.478 1.00 94.12 90 GLU A N 1
ATOM 691 C CA . GLU A 1 90 ? 16.510 -4.326 1.928 1.00 94.12 90 GLU A CA 1
ATOM 692 C C . GLU A 1 90 ? 15.394 -4.080 2.953 1.00 94.12 90 GLU A C 1
ATOM 694 O O . GLU A 1 90 ? 14.348 -4.718 2.882 1.00 94.12 90 GLU A O 1
ATOM 699 N N . ALA A 1 91 ? 15.573 -3.095 3.841 1.00 94.81 91 ALA A N 1
ATOM 700 C CA . ALA A 1 91 ? 14.571 -2.703 4.828 1.00 94.81 91 ALA A CA 1
ATOM 701 C C . ALA A 1 91 ? 13.252 -2.239 4.184 1.00 94.81 91 ALA A C 1
ATOM 703 O O . ALA A 1 91 ? 12.181 -2.633 4.642 1.00 94.81 91 ALA A O 1
ATOM 704 N N . MET A 1 92 ? 13.316 -1.448 3.106 1.00 95.56 92 MET A N 1
ATOM 705 C CA . MET A 1 92 ? 12.122 -1.024 2.370 1.00 95.56 92 MET A CA 1
ATOM 706 C C . MET A 1 92 ? 11.423 -2.221 1.722 1.00 95.56 92 MET A C 1
ATOM 708 O O . MET A 1 92 ? 10.213 -2.373 1.869 1.00 95.56 92 MET A O 1
ATOM 712 N N . MET A 1 93 ? 12.172 -3.095 1.042 1.00 97.25 93 MET A N 1
ATOM 713 C CA . MET A 1 93 ? 11.583 -4.282 0.415 1.00 97.25 93 MET A CA 1
ATOM 714 C C . MET A 1 93 ? 10.974 -5.240 1.445 1.00 97.25 93 MET A C 1
ATOM 716 O O . MET A 1 93 ? 9.874 -5.735 1.228 1.00 97.25 93 MET A O 1
ATOM 720 N N . ALA A 1 94 ? 11.635 -5.452 2.586 1.00 97.50 94 ALA A N 1
ATOM 721 C CA . ALA A 1 94 ? 11.098 -6.258 3.679 1.00 97.50 94 ALA A CA 1
ATOM 722 C C . ALA A 1 94 ? 9.791 -5.674 4.237 1.00 97.50 94 ALA A C 1
ATOM 724 O O . ALA A 1 94 ? 8.859 -6.420 4.530 1.00 97.50 94 ALA A O 1
ATOM 725 N N . ALA A 1 95 ? 9.690 -4.348 4.349 1.00 96.75 95 ALA A N 1
ATOM 726 C CA . ALA A 1 95 ? 8.467 -3.702 4.806 1.00 96.75 95 ALA A CA 1
ATOM 727 C C . ALA A 1 95 ? 7.319 -3.797 3.790 1.00 96.75 95 ALA A C 1
ATOM 729 O O . ALA A 1 95 ? 6.176 -4.026 4.178 1.00 96.75 95 ALA A O 1
ATOM 730 N N . VAL A 1 96 ? 7.609 -3.663 2.491 1.00 96.25 96 VAL A N 1
ATOM 731 C CA . VAL A 1 96 ? 6.599 -3.848 1.437 1.00 96.25 96 VAL A CA 1
ATOM 732 C C . VAL A 1 96 ? 6.085 -5.288 1.425 1.00 96.25 96 VAL A C 1
ATOM 734 O O . VAL A 1 96 ? 4.876 -5.503 1.398 1.00 96.25 96 VAL A O 1
ATOM 737 N N . ASP A 1 97 ? 6.988 -6.263 1.532 1.00 98.38 97 ASP A N 1
ATOM 738 C CA . ASP A 1 97 ? 6.646 -7.685 1.629 1.00 98.38 97 ASP A CA 1
ATOM 739 C C . ASP A 1 97 ? 5.753 -7.971 2.833 1.00 98.38 97 ASP A C 1
ATOM 741 O O . ASP A 1 97 ? 4.740 -8.661 2.723 1.00 98.38 97 ASP A O 1
ATOM 745 N N . LYS A 1 98 ? 6.098 -7.393 3.984 1.00 97.94 98 LYS A N 1
ATOM 746 C CA . LYS A 1 98 ? 5.317 -7.500 5.213 1.00 97.94 98 LYS A CA 1
ATOM 747 C C . LYS A 1 98 ? 3.922 -6.890 5.071 1.00 97.94 98 LYS A C 1
ATOM 749 O O . LYS A 1 98 ? 2.947 -7.492 5.518 1.00 97.94 98 LYS A O 1
ATOM 754 N N . ALA A 1 99 ? 3.823 -5.719 4.445 1.00 96.88 99 ALA A N 1
ATOM 755 C CA . ALA A 1 99 ? 2.571 -4.995 4.288 1.00 96.88 99 ALA A CA 1
ATOM 756 C C . ALA A 1 99 ? 1.573 -5.706 3.368 1.00 96.88 99 ALA A C 1
ATOM 758 O O . ALA A 1 99 ? 0.403 -5.847 3.734 1.00 96.88 99 ALA A O 1
ATOM 759 N N . ASP A 1 100 ? 2.032 -6.166 2.203 1.00 96.19 100 ASP A N 1
ATOM 760 C CA . ASP A 1 100 ? 1.176 -6.813 1.200 1.00 96.19 100 ASP A CA 1
ATOM 761 C C . ASP A 1 100 ? 0.707 -8.196 1.695 1.00 96.19 100 ASP A C 1
ATOM 763 O O . ASP A 1 100 ? -0.481 -8.515 1.641 1.00 96.19 100 ASP A O 1
ATOM 767 N N . SER A 1 101 ? 1.606 -8.970 2.322 1.00 95.31 101 SER A N 1
ATOM 768 C CA . SER A 1 101 ? 1.287 -10.279 2.924 1.00 95.31 101 SER A CA 1
ATOM 769 C C . SER A 1 101 ? 0.583 -10.212 4.288 1.00 95.31 101 SER A C 1
ATOM 771 O O . SER A 1 101 ? 0.202 -11.250 4.832 1.00 95.31 101 SER A O 1
ATOM 773 N N . ALA A 1 102 ? 0.405 -9.013 4.856 1.00 95.50 102 ALA A N 1
ATOM 774 C CA . ALA A 1 102 ? -0.120 -8.796 6.205 1.00 95.50 102 ALA A CA 1
ATOM 775 C C . ALA A 1 102 ? 0.656 -9.530 7.324 1.00 95.50 102 ALA A C 1
ATOM 777 O O . ALA A 1 102 ? 0.082 -9.882 8.357 1.00 95.50 102 ALA A O 1
ATOM 778 N N . ALA A 1 103 ? 1.964 -9.736 7.155 1.00 96.75 103 ALA A N 1
ATOM 779 C CA . ALA A 1 103 ? 2.833 -10.440 8.101 1.00 96.75 103 ALA A CA 1
ATOM 780 C C . ALA A 1 103 ? 3.263 -9.562 9.299 1.00 96.75 103 ALA A C 1
ATOM 782 O O . ALA A 1 103 ? 4.441 -9.477 9.652 1.00 96.75 103 ALA A O 1
ATOM 7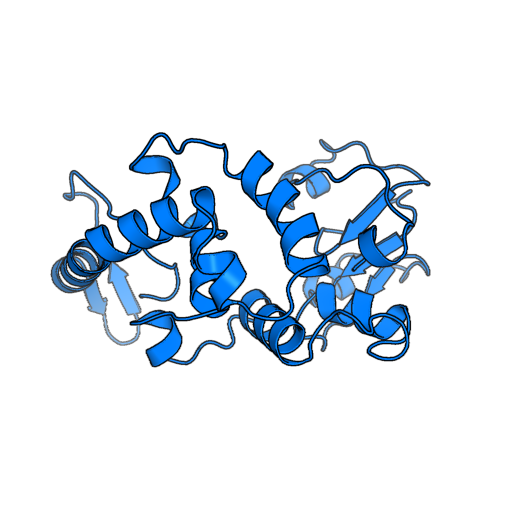83 N N . PHE A 1 104 ? 2.307 -8.882 9.931 1.00 97.44 104 PHE A N 1
ATOM 784 C CA . PHE A 1 104 ? 2.554 -7.999 11.070 1.00 97.44 104 PHE A CA 1
ATOM 785 C C . PHE A 1 104 ? 2.573 -8.760 12.398 1.00 97.44 104 PHE A C 1
ATOM 787 O O . PHE A 1 104 ? 1.716 -9.602 12.672 1.00 97.44 104 PHE A O 1
ATOM 794 N N . ALA A 1 105 ? 3.518 -8.418 13.272 1.00 97.50 105 ALA A N 1
ATOM 795 C CA . ALA A 1 105 ? 3.447 -8.789 14.672 1.00 97.50 105 ALA A CA 1
ATOM 796 C C . ALA A 1 105 ? 2.428 -7.904 15.400 1.00 97.50 105 ALA A C 1
ATOM 798 O O . ALA A 1 105 ? 2.110 -6.784 14.999 1.00 97.50 105 ALA A O 1
ATOM 799 N N . ARG A 1 106 ? 1.956 -8.380 16.555 1.00 96.69 106 ARG A N 1
ATOM 800 C CA . ARG A 1 106 ? 1.015 -7.626 17.392 1.00 96.69 106 ARG A CA 1
ATOM 801 C C . ARG A 1 106 ? 1.542 -6.237 17.780 1.00 96.69 106 ARG A C 1
ATOM 803 O O . ARG A 1 106 ? 0.753 -5.304 17.874 1.00 96.69 106 ARG A O 1
ATOM 810 N N . ALA A 1 107 ? 2.845 -6.109 18.033 1.00 97.06 107 ALA A N 1
ATOM 811 C CA . ALA A 1 107 ? 3.457 -4.825 18.371 1.00 97.06 107 ALA A CA 1
ATOM 812 C C . ALA A 1 107 ? 3.358 -3.835 17.203 1.00 97.06 107 ALA A C 1
ATOM 814 O O . ALA A 1 107 ? 2.914 -2.713 17.414 1.00 97.06 107 ALA A O 1
ATOM 815 N N . ASP A 1 108 ? 3.641 -4.294 15.982 1.00 97.19 108 ASP A N 1
ATOM 816 C CA . ASP A 1 108 ? 3.549 -3.483 14.763 1.00 97.19 108 ASP A CA 1
ATOM 817 C C . ASP A 1 108 ? 2.131 -2.947 14.544 1.00 97.19 108 ASP A C 1
ATOM 819 O O . ASP A 1 108 ? 1.946 -1.828 14.091 1.00 97.19 108 ASP A O 1
ATOM 823 N N . ILE A 1 109 ? 1.113 -3.733 14.898 1.00 97.19 109 ILE A N 1
ATOM 824 C CA . ILE A 1 109 ? -0.298 -3.346 14.782 1.00 97.19 109 ILE A CA 1
ATOM 825 C C . ILE A 1 109 ? -0.685 -2.320 15.853 1.00 97.19 109 ILE A C 1
ATOM 827 O O . ILE A 1 109 ? -1.373 -1.339 15.565 1.00 97.19 109 ILE A O 1
ATOM 831 N N . LEU A 1 110 ? -0.297 -2.567 17.107 1.00 96.00 110 LEU A N 1
ATOM 832 C CA . LEU A 1 110 ? -0.736 -1.763 18.250 1.00 96.00 110 LEU A CA 1
ATOM 833 C C . LEU A 1 110 ? 0.033 -0.448 18.396 1.00 96.00 110 LEU A C 1
ATOM 835 O O . LEU A 1 110 ? -0.523 0.509 18.941 1.00 96.00 110 LEU A O 1
ATOM 839 N N . ASP A 1 111 ? 1.288 -0.427 17.966 1.00 96.00 111 ASP A N 1
ATOM 840 C CA . ASP A 1 111 ? 2.195 0.714 18.028 1.00 96.00 111 ASP A CA 1
ATOM 841 C C . ASP A 1 111 ? 3.090 0.737 16.774 1.00 96.00 111 ASP A C 1
ATOM 843 O O . ASP A 1 111 ? 4.282 0.432 16.842 1.00 96.00 111 ASP A O 1
ATOM 847 N N . PRO A 1 112 ? 2.505 1.018 15.595 1.00 97.12 112 PRO A N 1
ATOM 848 C CA . PRO A 1 112 ? 3.243 1.017 14.343 1.00 97.12 112 PRO A CA 1
ATOM 849 C C . PRO A 1 112 ? 4.292 2.119 14.311 1.00 97.12 112 PRO A C 1
ATOM 851 O O . PRO A 1 112 ? 4.007 3.279 14.610 1.00 97.12 112 PRO A O 1
ATOM 854 N N . GLN A 1 113 ? 5.484 1.762 13.843 1.00 97.19 113 GLN A N 1
ATOM 855 C CA . GLN A 1 113 ? 6.617 2.667 13.685 1.00 97.19 113 GLN A CA 1
ATOM 856 C C . GLN A 1 113 ? 7.219 2.514 12.285 1.00 97.19 113 GLN A C 1
ATOM 858 O O . GLN A 1 113 ? 7.006 1.506 11.606 1.00 97.19 113 GLN A O 1
ATOM 863 N N . GLY A 1 114 ? 7.986 3.512 11.844 1.00 97.06 114 GLY A N 1
ATOM 864 C CA . GLY A 1 114 ? 8.738 3.434 10.591 1.00 97.06 114 GLY A CA 1
ATOM 865 C C . GLY A 1 114 ? 7.863 3.067 9.386 1.00 97.06 114 GLY A C 1
ATOM 866 O O . GLY A 1 114 ? 6.857 3.718 9.102 1.00 97.06 114 GLY A O 1
ATOM 867 N N . TRP A 1 115 ? 8.266 2.024 8.658 1.00 97.25 115 TRP A N 1
ATOM 868 C CA . TRP A 1 115 ? 7.600 1.623 7.419 1.00 97.25 115 TRP A CA 1
ATOM 869 C C . TRP A 1 115 ? 6.207 1.035 7.649 1.00 97.25 115 TRP A C 1
ATOM 871 O O . TRP A 1 115 ? 5.323 1.244 6.820 1.00 97.25 115 TRP A O 1
ATOM 881 N N . ASP A 1 116 ? 5.990 0.357 8.777 1.00 97.69 116 ASP A N 1
ATOM 882 C CA . ASP A 1 116 ? 4.679 -0.196 9.128 1.00 97.69 116 ASP A CA 1
ATOM 883 C C . ASP A 1 116 ? 3.672 0.937 9.369 1.00 97.69 116 ASP A C 1
ATOM 885 O O . ASP A 1 116 ? 2.541 0.890 8.883 1.00 97.69 116 ASP A O 1
ATOM 889 N N . LEU A 1 117 ? 4.114 2.011 10.036 1.00 98.12 117 LEU A N 1
ATOM 890 C CA . LEU A 1 117 ? 3.317 3.227 10.195 1.00 98.12 117 LEU A CA 1
ATOM 891 C C . LEU A 1 117 ? 2.973 3.837 8.840 1.00 98.12 117 LEU A C 1
ATOM 893 O O . LEU A 1 117 ? 1.796 4.053 8.561 1.00 98.12 117 LEU A O 1
ATOM 897 N N . LEU A 1 118 ? 3.968 4.065 7.978 1.00 97.81 118 LEU A N 1
ATOM 898 C CA . LEU A 1 118 ? 3.723 4.626 6.648 1.00 97.81 118 LEU A CA 1
ATOM 899 C C . LEU A 1 118 ? 2.741 3.763 5.838 1.00 97.81 118 LEU A C 1
ATOM 901 O O . LEU A 1 118 ? 1.838 4.305 5.201 1.00 97.81 118 LEU A O 1
ATOM 905 N N . SER A 1 119 ? 2.872 2.435 5.907 1.00 97.19 119 SER A N 1
ATOM 906 C CA . SER A 1 119 ? 1.945 1.495 5.271 1.00 97.19 119 SER A CA 1
ATOM 907 C C . SER A 1 119 ? 0.506 1.719 5.742 1.00 97.19 119 SER A C 1
ATOM 909 O O . SER A 1 119 ? -0.394 1.900 4.919 1.00 97.19 119 SER A O 1
ATOM 911 N N . PHE A 1 120 ? 0.279 1.804 7.055 1.00 97.75 120 PHE A N 1
ATOM 912 C CA . PHE A 1 120 ? -1.058 2.046 7.597 1.00 97.75 120 PHE A CA 1
ATOM 913 C C . PHE A 1 120 ? -1.597 3.442 7.292 1.00 97.75 120 PHE A C 1
ATOM 915 O O . PHE A 1 120 ? -2.803 3.581 7.092 1.00 97.75 120 PHE A O 1
ATOM 922 N N . LEU A 1 121 ? -0.751 4.470 7.207 1.00 97.19 121 LEU A N 1
ATOM 923 C CA . LEU A 1 121 ? -1.192 5.808 6.800 1.00 97.19 121 LEU A CA 1
ATOM 924 C C . LEU A 1 121 ? -1.698 5.824 5.350 1.00 97.19 121 LEU A C 1
ATOM 926 O O . LEU A 1 121 ? -2.653 6.541 5.045 1.00 97.19 121 LEU A O 1
ATOM 930 N N . MET A 1 122 ? -1.055 5.057 4.462 1.00 95.62 122 MET A N 1
ATOM 931 C CA . MET A 1 122 ? -1.411 4.990 3.039 1.00 95.62 122 MET A CA 1
ATOM 932 C C . MET A 1 122 ? -2.560 4.020 2.747 1.00 95.62 122 MET A C 1
ATOM 934 O O . MET A 1 122 ? -3.209 4.138 1.707 1.00 95.62 122 MET A O 1
ATOM 938 N N . ASP A 1 123 ? -2.863 3.094 3.659 1.00 95.25 123 ASP A N 1
ATOM 939 C CA . ASP A 1 123 ? -4.018 2.213 3.525 1.00 95.25 123 ASP A CA 1
ATOM 940 C C . ASP A 1 123 ? -5.326 3.009 3.671 1.00 95.25 123 ASP A C 1
ATOM 942 O O . ASP A 1 123 ? -5.693 3.478 4.751 1.00 95.25 123 ASP A O 1
ATOM 946 N N . ALA A 1 124 ? -6.085 3.122 2.577 1.00 92.06 124 ALA A N 1
ATOM 947 C CA . ALA A 1 124 ? -7.385 3.790 2.572 1.00 92.06 124 ALA A CA 1
ATOM 948 C C . ALA A 1 124 ? -8.362 3.207 3.613 1.00 92.06 124 ALA A C 1
ATOM 950 O O . ALA A 1 124 ? -9.231 3.927 4.112 1.00 92.06 124 ALA A O 1
ATOM 951 N N . ARG A 1 125 ? -8.199 1.929 3.988 1.00 94.00 125 ARG A N 1
ATOM 952 C CA . ARG A 1 125 ? -9.020 1.244 4.999 1.00 94.00 125 ARG A CA 1
ATOM 953 C C . ARG A 1 125 ? -8.752 1.740 6.418 1.00 94.00 125 ARG A C 1
ATOM 955 O O . ARG A 1 125 ? -9.620 1.576 7.267 1.00 94.00 125 ARG A O 1
ATOM 962 N N . THR A 1 126 ? -7.622 2.405 6.669 1.00 96.19 126 THR A N 1
ATOM 963 C CA . THR A 1 126 ? -7.369 3.106 7.939 1.00 96.19 126 THR A CA 1
ATOM 964 C C . THR A 1 126 ? -8.352 4.262 8.139 1.00 96.19 126 THR A C 1
ATOM 966 O O . THR A 1 126 ? -8.710 4.608 9.264 1.00 96.19 126 THR A O 1
ATOM 969 N N . GLY A 1 127 ? -8.844 4.854 7.045 1.00 94.81 127 GLY A N 1
ATOM 970 C CA . GLY A 1 127 ? -9.956 5.799 7.084 1.00 94.81 127 GLY A CA 1
ATOM 971 C C . GLY A 1 127 ? -9.603 7.206 7.570 1.00 94.81 127 GLY A C 1
ATOM 972 O O . GLY A 1 127 ? -10.516 7.933 7.966 1.00 94.81 127 GLY A O 1
ATOM 973 N N . LEU A 1 128 ? -8.325 7.608 7.516 1.00 94.94 128 LEU A N 1
ATOM 974 C CA . LEU A 1 128 ? -7.857 8.951 7.906 1.00 94.94 128 LEU A CA 1
ATOM 975 C C . LEU A 1 128 ? -8.542 10.078 7.124 1.00 94.94 128 LEU A C 1
ATOM 977 O O . LEU A 1 128 ? -8.859 11.121 7.688 1.00 94.94 128 LEU A O 1
ATOM 981 N N . GLY A 1 129 ? -8.833 9.852 5.839 1.00 91.12 129 GLY A N 1
ATOM 982 C CA . GLY A 1 129 ? -9.482 10.844 4.975 1.00 91.12 129 GLY A CA 1
ATOM 983 C C . GLY A 1 129 ? -10.884 11.277 5.429 1.00 91.12 129 GLY A C 1
ATOM 984 O O . GLY A 1 129 ? -11.401 12.256 4.908 1.00 91.12 129 GLY A O 1
ATOM 985 N N . ARG A 1 130 ? -11.499 10.582 6.400 1.00 90.81 130 ARG A N 1
ATOM 986 C CA . ARG A 1 130 ? -12.801 10.955 6.983 1.00 90.81 130 ARG A CA 1
ATOM 987 C C . ARG A 1 130 ? -12.705 12.073 8.028 1.00 90.81 130 ARG A C 1
ATOM 989 O O . ARG A 1 130 ? -13.715 12.701 8.317 1.00 90.81 130 ARG A O 1
ATOM 996 N N . PHE A 1 131 ? -11.524 12.292 8.608 1.00 88.06 131 PHE A N 1
ATOM 997 C CA . PHE A 1 131 ? -11.353 13.105 9.818 1.00 88.06 131 PHE A CA 1
ATOM 998 C C . PHE A 1 131 ? -10.741 14.481 9.558 1.00 88.06 131 PHE A C 1
ATOM 1000 O O . PHE A 1 131 ? -10.887 15.380 10.383 1.00 88.06 131 PHE A O 1
ATOM 1007 N N . ARG A 1 132 ? -10.069 14.683 8.418 1.00 79.31 132 ARG A N 1
ATOM 1008 C CA . ARG A 1 132 ? -9.410 15.958 8.124 1.00 79.31 132 ARG A CA 1
ATOM 1009 C C . ARG A 1 132 ? -9.285 16.240 6.632 1.00 79.31 132 ARG A C 1
ATOM 1011 O O . ARG A 1 132 ? -9.014 15.346 5.835 1.00 79.31 132 ARG A O 1
ATOM 1018 N N . ASN A 1 133 ? -9.376 17.525 6.289 1.00 83.31 133 ASN A N 1
ATOM 1019 C CA . ASN A 1 133 ? -8.903 18.049 5.011 1.00 83.31 133 ASN A CA 1
ATOM 1020 C C . ASN A 1 133 ? -7.387 18.262 5.096 1.00 83.31 133 ASN A C 1
ATOM 1022 O O . ASN A 1 133 ? -6.922 19.271 5.626 1.00 83.31 133 ASN A O 1
ATOM 1026 N N . PHE A 1 134 ? -6.633 17.273 4.627 1.00 94.25 134 PHE A N 1
ATOM 1027 C CA . PHE A 1 134 ? -5.179 17.340 4.493 1.00 94.25 134 PHE A CA 1
ATOM 1028 C C . PHE A 1 134 ? -4.750 18.388 3.461 1.00 94.25 134 PHE A C 1
ATOM 1030 O O . PHE A 1 134 ? -5.516 18.719 2.552 1.00 94.25 134 PHE A O 1
ATOM 1037 N N . ARG A 1 135 ? -3.512 18.888 3.573 1.00 95.25 135 ARG A N 1
ATOM 1038 C CA . ARG A 1 135 ? -2.980 19.903 2.643 1.00 95.25 135 ARG A CA 1
ATOM 1039 C C . ARG A 1 135 ? -2.939 19.392 1.203 1.00 95.25 135 ARG A C 1
ATOM 1041 O O . ARG A 1 135 ? -3.232 20.138 0.270 1.00 95.25 135 ARG A O 1
ATOM 1048 N N . VAL A 1 136 ? -2.583 18.121 1.039 1.00 95.69 136 VAL A N 1
ATOM 1049 C CA . VAL A 1 136 ? -2.578 17.402 -0.240 1.00 95.69 136 VAL A CA 1
ATOM 1050 C C . VAL A 1 136 ? -3.504 16.192 -0.171 1.00 95.69 136 VAL A C 1
ATOM 1052 O O . VAL A 1 136 ? -3.702 15.597 0.893 1.00 95.69 136 VAL A O 1
ATOM 1055 N N . SER A 1 137 ? -4.072 15.805 -1.314 1.00 93.62 137 SER A N 1
ATOM 1056 C CA . SER A 1 137 ? -4.875 14.584 -1.409 1.00 93.62 137 SER A CA 1
ATOM 1057 C C . SER A 1 137 ? -4.004 13.339 -1.202 1.00 93.62 137 SER A C 1
ATOM 1059 O O . SER A 1 137 ? -2.798 13.369 -1.442 1.00 93.62 137 SER A O 1
ATOM 1061 N N . ASN A 1 138 ? -4.611 12.211 -0.815 1.00 92.88 138 ASN A N 1
ATOM 1062 C CA . ASN A 1 138 ? -3.877 10.941 -0.745 1.00 92.88 138 ASN A CA 1
ATOM 1063 C C . ASN A 1 138 ? -3.293 10.538 -2.107 1.00 92.88 138 ASN A C 1
ATOM 1065 O O . ASN A 1 138 ? -2.209 9.973 -2.149 1.00 92.88 138 ASN A O 1
ATOM 1069 N N . TYR A 1 139 ? -3.966 10.873 -3.212 1.00 92.94 139 TYR A N 1
ATOM 1070 C CA . TYR A 1 139 ? -3.440 10.634 -4.556 1.00 92.94 139 TYR A CA 1
ATOM 1071 C C . TYR A 1 139 ? -2.126 11.388 -4.790 1.00 92.94 139 TYR A C 1
ATOM 1073 O O . TYR A 1 139 ? -1.133 10.787 -5.189 1.00 92.94 139 TYR A O 1
ATOM 1081 N N . GLN A 1 140 ? -2.110 12.695 -4.504 1.00 95.62 140 GLN A N 1
ATOM 1082 C CA . GLN A 1 140 ? -0.906 13.510 -4.658 1.00 95.62 140 GLN A CA 1
ATOM 1083 C C . GLN A 1 140 ? 0.206 13.020 -3.728 1.00 95.62 140 GLN A C 1
ATOM 1085 O O . GLN A 1 140 ? 1.335 12.856 -4.177 1.00 95.62 140 GLN A O 1
ATOM 1090 N N . LEU A 1 141 ? -0.123 12.696 -2.473 1.00 96.50 141 LEU A N 1
ATOM 1091 C CA . LEU A 1 141 ? 0.857 12.164 -1.532 1.00 96.50 141 LEU A CA 1
ATOM 1092 C C . LEU A 1 141 ? 1.473 10.846 -2.019 1.00 96.50 141 LEU A C 1
ATOM 1094 O O . LEU A 1 141 ? 2.683 10.684 -1.930 1.00 96.50 141 LEU A O 1
ATOM 1098 N N . MET A 1 142 ? 0.683 9.917 -2.568 1.00 95.50 142 MET A N 1
ATOM 1099 C CA . MET A 1 142 ? 1.226 8.678 -3.141 1.00 95.50 142 MET A CA 1
ATOM 1100 C C . MET A 1 142 ? 2.173 8.954 -4.319 1.00 95.50 142 MET A C 1
ATOM 1102 O O . MET A 1 142 ? 3.221 8.317 -4.415 1.00 95.50 142 MET A O 1
ATOM 1106 N N . MET A 1 143 ? 1.841 9.917 -5.188 1.00 96.06 143 MET A N 1
ATOM 1107 C CA . MET A 1 143 ? 2.723 10.339 -6.285 1.00 96.06 143 MET A CA 1
ATOM 1108 C C . MET A 1 143 ? 4.031 10.944 -5.766 1.00 96.06 143 MET A C 1
ATOM 1110 O O . MET A 1 143 ? 5.104 10.603 -6.263 1.00 96.06 143 MET A O 1
ATOM 1114 N N . ASP A 1 144 ? 3.960 11.789 -4.739 1.00 96.19 144 ASP A N 1
ATOM 1115 C CA . ASP A 1 144 ? 5.136 12.403 -4.125 1.00 96.19 144 ASP A CA 1
ATOM 1116 C C . ASP A 1 144 ? 6.011 11.347 -3.430 1.00 96.19 144 ASP A C 1
ATOM 1118 O O . ASP A 1 144 ? 7.232 11.329 -3.603 1.00 96.19 144 ASP A O 1
ATOM 1122 N N . LEU A 1 145 ? 5.397 10.407 -2.702 1.00 95.81 145 LEU A N 1
ATOM 1123 C CA . LEU A 1 145 ? 6.093 9.315 -2.017 1.00 95.81 145 LEU A CA 1
ATOM 1124 C C . LEU A 1 145 ? 6.852 8.398 -2.979 1.00 95.81 145 LEU A C 1
ATOM 1126 O O . LEU A 1 145 ? 7.909 7.896 -2.607 1.00 95.81 145 LEU A O 1
ATOM 1130 N N . ILE A 1 146 ? 6.391 8.214 -4.221 1.00 94.50 146 ILE A N 1
ATOM 1131 C CA . ILE A 1 146 ? 7.166 7.484 -5.238 1.00 94.50 146 ILE A CA 1
ATOM 1132 C C . ILE A 1 146 ? 8.527 8.150 -5.465 1.00 94.50 146 ILE A C 1
ATOM 1134 O O . ILE A 1 146 ? 9.535 7.456 -5.576 1.00 94.50 146 ILE A O 1
ATOM 1138 N N . GLU A 1 147 ? 8.584 9.480 -5.519 1.00 93.50 147 GLU A N 1
ATOM 1139 C CA . GLU A 1 147 ? 9.839 10.210 -5.706 1.00 93.50 147 GLU A CA 1
ATOM 1140 C C . GLU A 1 147 ? 10.667 10.276 -4.418 1.00 93.50 147 GLU A C 1
ATOM 1142 O O . GLU A 1 147 ? 11.890 10.129 -4.478 1.00 93.50 147 GLU A O 1
ATOM 1147 N N . TYR A 1 148 ? 10.032 10.435 -3.253 1.00 94.25 148 TYR A N 1
ATOM 1148 C CA . TYR A 1 148 ? 10.738 10.437 -1.969 1.00 94.25 148 TYR A CA 1
ATOM 1149 C C . TYR A 1 148 ? 11.362 9.077 -1.648 1.00 94.25 148 TYR A C 1
ATOM 1151 O O . TYR A 1 148 ? 12.559 9.018 -1.376 1.00 94.25 148 TYR A O 1
ATOM 1159 N N . CYS A 1 149 ? 10.619 7.975 -1.780 1.00 92.75 149 CYS A N 1
ATOM 1160 C CA . CYS A 1 149 ? 11.137 6.621 -1.554 1.00 92.75 149 CYS A CA 1
ATOM 1161 C C . CYS A 1 149 ? 12.282 6.246 -2.510 1.00 92.75 149 CYS A C 1
ATOM 1163 O O . CYS A 1 149 ? 13.057 5.347 -2.212 1.00 92.75 149 CYS A O 1
ATOM 1165 N N . ARG A 1 150 ? 12.411 6.911 -3.664 1.00 90.81 150 ARG A N 1
ATOM 1166 C CA . ARG A 1 150 ? 13.555 6.713 -4.573 1.00 90.81 150 ARG A CA 1
ATOM 1167 C C . ARG A 1 150 ? 14.811 7.459 -4.132 1.00 90.81 150 ARG A C 1
ATOM 1169 O O . ARG A 1 150 ? 15.913 7.042 -4.472 1.00 90.81 150 ARG A O 1
ATOM 1176 N N . LYS A 1 151 ? 14.648 8.590 -3.443 1.00 89.56 151 LYS A N 1
ATOM 1177 C CA . LYS A 1 151 ? 15.738 9.520 -3.102 1.00 89.56 151 LYS A CA 1
ATOM 1178 C C . LYS A 1 151 ? 16.201 9.400 -1.652 1.00 89.56 151 LYS A C 1
ATOM 1180 O O . LYS A 1 151 ? 17.319 9.805 -1.352 1.00 89.56 151 LYS A O 1
ATOM 1185 N N . HIS A 1 152 ? 15.362 8.852 -0.777 1.00 87.69 152 HIS A N 1
ATOM 1186 C CA . HIS A 1 152 ? 15.631 8.699 0.647 1.00 87.69 152 HIS A CA 1
ATOM 1187 C C . HIS A 1 152 ? 15.718 7.222 1.019 1.00 87.69 152 HIS A C 1
ATOM 1189 O O . HIS A 1 152 ? 14.848 6.427 0.670 1.00 87.69 152 HIS A O 1
ATOM 1195 N N . GLN A 1 153 ? 16.778 6.870 1.745 1.00 84.19 153 GLN A N 1
ATOM 1196 C CA . GLN A 1 153 ? 16.990 5.513 2.254 1.00 84.19 153 GLN A CA 1
ATOM 1197 C C . GLN A 1 153 ? 16.428 5.329 3.667 1.00 84.19 153 GLN A C 1
ATOM 1199 O O . GLN A 1 153 ? 16.095 4.205 4.043 1.00 84.19 153 GLN A O 1
ATOM 1204 N N . ASP A 1 154 ? 16.322 6.420 4.432 1.00 91.88 154 ASP A N 1
ATOM 1205 C CA . ASP A 1 154 ? 15.803 6.415 5.795 1.00 91.88 154 ASP A CA 1
ATOM 1206 C C . ASP A 1 154 ? 14.312 6.772 5.812 1.00 91.88 154 ASP A C 1
ATOM 1208 O O . ASP A 1 154 ? 13.863 7.756 5.223 1.00 91.88 154 ASP A O 1
ATOM 1212 N N . ILE A 1 155 ? 13.540 5.959 6.523 1.00 95.25 155 ILE A N 1
ATOM 1213 C CA . ILE A 1 155 ? 12.116 6.175 6.754 1.00 95.25 155 ILE A CA 1
ATOM 1214 C C . ILE A 1 155 ? 11.853 7.387 7.648 1.00 95.25 155 ILE A C 1
ATOM 1216 O O . ILE A 1 155 ? 10.812 8.026 7.508 1.00 95.25 155 ILE A O 1
ATOM 1220 N N . ALA A 1 156 ? 12.785 7.738 8.538 1.00 96.31 156 ALA A N 1
ATOM 1221 C CA . ALA A 1 156 ? 12.639 8.903 9.403 1.00 96.31 156 ALA A CA 1
ATOM 1222 C C . ALA A 1 156 ? 12.502 10.201 8.588 1.00 96.31 156 ALA A C 1
ATOM 1224 O O . ALA A 1 156 ? 11.648 11.030 8.904 1.00 96.31 156 ALA A O 1
ATOM 1225 N N . ASP A 1 157 ? 13.260 10.333 7.494 1.00 95.69 157 ASP A N 1
ATOM 1226 C CA . ASP A 1 157 ? 13.172 11.479 6.582 1.00 95.69 157 ASP A CA 1
ATOM 1227 C C . ASP A 1 157 ? 11.786 11.585 5.937 1.00 95.69 157 ASP A C 1
ATOM 1229 O O . ASP A 1 157 ? 11.223 12.673 5.823 1.00 95.69 157 ASP A O 1
ATOM 1233 N N . ILE A 1 158 ? 11.223 10.445 5.526 1.00 96.69 158 ILE A N 1
ATOM 1234 C CA . ILE A 1 158 ? 9.912 10.381 4.872 1.00 96.69 158 ILE A CA 1
ATOM 1235 C C . ILE A 1 158 ? 8.802 10.707 5.874 1.00 96.69 158 ILE A C 1
ATOM 1237 O O . ILE A 1 158 ? 7.896 11.475 5.557 1.00 96.69 158 ILE A O 1
ATOM 1241 N N . LEU A 1 159 ? 8.876 10.168 7.094 1.00 97.81 159 LEU A N 1
ATOM 1242 C CA . LEU A 1 159 ? 7.906 10.459 8.153 1.00 97.81 159 LEU A CA 1
ATOM 1243 C C . LEU A 1 159 ? 7.956 11.924 8.610 1.00 97.81 159 LEU A C 1
ATOM 1245 O O . LEU A 1 159 ? 6.935 12.463 9.032 1.00 97.81 159 LEU A O 1
ATOM 1249 N N . ALA A 1 160 ? 9.112 12.580 8.484 1.00 97.44 160 ALA A N 1
ATOM 1250 C CA . ALA A 1 160 ? 9.281 13.994 8.800 1.00 97.44 160 ALA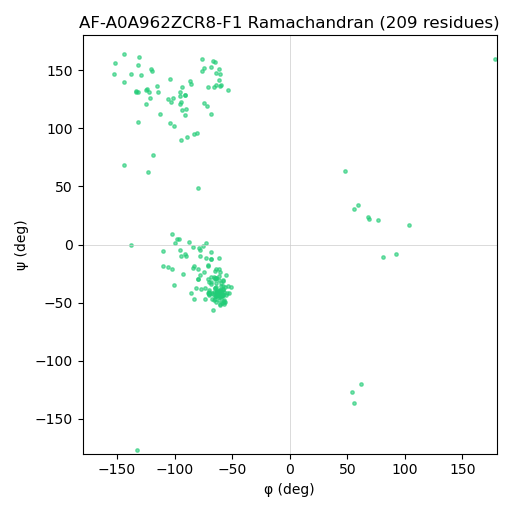 A CA 1
ATOM 1251 C C . ALA A 1 160 ? 8.735 14.948 7.718 1.00 97.44 160 ALA A C 1
ATOM 1253 O O . ALA A 1 160 ? 8.646 16.155 7.964 1.00 97.44 160 ALA A O 1
ATOM 1254 N N . LEU A 1 161 ? 8.359 14.452 6.530 1.00 97.62 161 LEU A N 1
ATOM 1255 C CA . LEU A 1 161 ? 7.757 15.287 5.487 1.00 97.62 161 LEU A CA 1
ATOM 1256 C C . LEU A 1 161 ? 6.454 15.916 6.001 1.00 97.62 161 LEU A C 1
ATOM 1258 O O . LEU A 1 161 ? 5.637 15.196 6.574 1.00 97.62 161 LEU A O 1
ATOM 1262 N N . PRO A 1 162 ? 6.188 17.215 5.756 1.00 97.62 162 PRO A N 1
ATOM 1263 C CA . PRO A 1 162 ? 5.025 17.896 6.329 1.00 97.62 162 PRO A CA 1
ATOM 1264 C C . PRO A 1 162 ? 3.683 17.187 6.085 1.00 97.62 162 PRO A C 1
ATOM 1266 O O . PRO A 1 162 ? 2.884 17.060 7.008 1.00 97.62 162 PRO A O 1
ATOM 1269 N N . ASP A 1 163 ? 3.456 16.670 4.871 1.00 97.62 163 ASP A N 1
ATOM 1270 C CA . ASP A 1 163 ? 2.202 15.987 4.507 1.00 97.62 163 ASP A CA 1
ATOM 1271 C C . ASP A 1 163 ? 2.069 14.580 5.099 1.00 97.62 163 ASP A C 1
ATOM 1273 O O . ASP A 1 163 ? 0.959 14.056 5.230 1.00 97.62 163 ASP A O 1
ATOM 1277 N N . VAL A 1 164 ? 3.196 13.950 5.434 1.00 97.94 164 VAL A N 1
ATOM 1278 C CA . VAL A 1 164 ? 3.221 12.654 6.117 1.00 97.94 164 VAL A CA 1
ATOM 1279 C C . VAL A 1 164 ? 3.055 12.881 7.615 1.00 97.94 164 VAL A C 1
ATOM 1281 O O . VAL A 1 164 ? 2.197 12.257 8.231 1.00 97.94 164 VAL A O 1
ATOM 1284 N N . SER A 1 165 ? 3.793 13.834 8.178 1.00 98.00 165 SER A N 1
ATOM 1285 C CA . SER A 1 165 ? 3.749 14.205 9.591 1.00 98.00 165 SER A CA 1
ATOM 1286 C C . SER A 1 165 ? 2.343 14.632 10.036 1.00 98.00 165 SER A C 1
ATOM 1288 O O . SER A 1 165 ? 1.833 14.107 11.020 1.00 98.00 165 SER A O 1
ATOM 1290 N N . GLU A 1 166 ? 1.617 15.443 9.251 1.00 97.44 166 GLU A N 1
ATOM 1291 C CA . GLU A 1 166 ? 0.226 15.803 9.597 1.00 97.44 166 GLU A CA 1
ATOM 1292 C C . GLU A 1 166 ? -0.728 14.590 9.659 1.00 97.44 166 GLU A C 1
ATOM 1294 O O . GLU A 1 166 ? -1.739 14.621 10.367 1.00 97.44 166 GLU A O 1
ATOM 1299 N N . ARG A 1 167 ? -0.424 13.516 8.913 1.00 97.81 167 ARG A N 1
ATOM 1300 C CA . ARG A 1 167 ? -1.171 12.247 8.938 1.00 97.81 167 ARG A CA 1
ATOM 1301 C C . ARG A 1 167 ? -0.745 11.373 10.108 1.00 97.81 167 ARG A C 1
ATOM 1303 O O . ARG A 1 167 ? -1.610 10.726 10.693 1.00 97.81 167 ARG A O 1
ATOM 1310 N N . VAL A 1 168 ? 0.545 11.371 10.448 1.00 98.00 168 VAL A N 1
ATOM 1311 C CA . VAL A 1 168 ? 1.069 10.736 11.665 1.00 98.00 168 VAL A CA 1
ATOM 1312 C C . VAL A 1 168 ? 0.372 11.329 12.884 1.00 98.00 168 VAL A C 1
ATOM 1314 O O . VAL A 1 168 ? -0.202 10.575 13.666 1.00 98.00 168 VAL A O 1
ATOM 1317 N N . ASP A 1 169 ? 0.341 12.657 13.003 1.00 97.25 169 ASP A N 1
ATOM 1318 C CA . ASP A 1 169 ? -0.283 13.355 14.128 1.00 97.25 169 ASP A CA 1
ATOM 1319 C C . ASP A 1 169 ? -1.752 12.951 14.292 1.00 97.25 169 ASP A C 1
ATOM 1321 O O . ASP A 1 169 ? -2.159 12.530 15.372 1.00 97.25 169 ASP A O 1
ATOM 1325 N N . LEU A 1 170 ? -2.534 12.985 13.204 1.00 96.81 170 LEU A N 1
ATOM 1326 C CA . LEU A 1 170 ? -3.951 12.604 13.233 1.00 96.81 170 LEU A CA 1
ATOM 1327 C C . LEU A 1 170 ? -4.152 11.120 13.582 1.00 96.81 170 LEU A C 1
ATOM 1329 O O . LEU A 1 170 ? -5.066 10.763 14.327 1.00 96.81 170 LEU A O 1
ATOM 1333 N N . PHE A 1 171 ? -3.310 10.241 13.032 1.00 97.12 171 PHE A N 1
ATOM 1334 C CA . PHE A 1 171 ? -3.360 8.812 13.330 1.00 97.12 171 PHE A CA 1
ATOM 1335 C C . PHE A 1 171 ? -3.097 8.552 14.816 1.00 97.12 171 PHE A C 1
ATOM 1337 O O . PHE A 1 171 ? -3.832 7.788 15.443 1.00 97.12 171 PHE A O 1
ATOM 1344 N N . MET A 1 172 ? -2.087 9.211 15.389 1.00 96.25 172 MET A N 1
ATOM 1345 C CA . MET A 1 172 ? -1.731 9.072 16.801 1.00 96.25 172 MET A CA 1
ATOM 1346 C C . MET A 1 172 ? -2.779 9.706 17.722 1.00 96.25 172 MET A C 1
ATOM 1348 O O . MET A 1 172 ? -3.149 9.091 18.723 1.00 96.25 172 MET A O 1
ATOM 1352 N N . GLU A 1 173 ? -3.317 10.876 17.362 1.00 96.06 173 GLU A N 1
ATOM 1353 C CA . GLU A 1 173 ? -4.387 11.569 18.094 1.00 96.06 173 GLU A CA 1
ATOM 1354 C C . GLU A 1 173 ? -5.613 10.666 18.291 1.00 96.06 173 GLU A C 1
ATOM 1356 O O . GLU A 1 173 ? -6.171 10.585 19.387 1.00 96.06 173 GLU A O 1
ATOM 1361 N N . HIS A 1 174 ? -6.020 9.938 17.250 1.00 96.19 174 HIS A N 1
ATOM 1362 C CA . HIS A 1 174 ? -7.207 9.086 17.307 1.00 96.19 174 HIS A CA 1
ATOM 1363 C C . HIS A 1 174 ? -6.939 7.644 17.754 1.00 96.19 174 HIS A C 1
ATOM 1365 O O . HIS A 1 174 ? -7.887 6.894 18.012 1.00 96.19 174 HIS A O 1
ATOM 1371 N N . GLN A 1 175 ? -5.674 7.243 17.896 1.00 94.88 175 GLN A N 1
ATOM 1372 C CA . GLN A 1 175 ? -5.301 5.855 18.164 1.00 94.88 175 GLN A CA 1
ATOM 1373 C C . GLN A 1 175 ? -5.933 5.316 19.457 1.00 94.88 175 GLN A C 1
ATOM 1375 O O . GLN A 1 175 ? -6.433 4.188 19.493 1.00 94.88 175 GLN A O 1
ATOM 1380 N N . GLN A 1 176 ? -5.925 6.117 20.527 1.00 96.12 176 GLN A N 1
ATOM 1381 C CA . GLN A 1 176 ? -6.488 5.705 21.812 1.00 96.12 176 GLN A CA 1
ATOM 1382 C C . GLN A 1 176 ? -8.017 5.603 21.755 1.00 96.12 176 GLN A C 1
ATOM 1384 O O . GLN A 1 176 ? -8.575 4.619 22.241 1.00 96.12 176 GLN A O 1
ATOM 1389 N N . ALA A 1 177 ? -8.682 6.558 21.100 1.00 97.25 177 ALA A N 1
ATOM 1390 C CA . ALA A 1 177 ? -10.132 6.541 20.928 1.00 97.25 177 ALA A CA 1
ATOM 1391 C C . ALA A 1 177 ? -10.591 5.311 20.124 1.00 97.25 177 ALA A C 1
ATOM 1393 O O . ALA A 1 177 ? -11.550 4.641 20.507 1.00 97.25 177 ALA A O 1
ATOM 1394 N N . PHE A 1 178 ? -9.855 4.940 19.069 1.00 97.25 178 PHE A N 1
ATOM 1395 C CA . PHE A 1 178 ? -10.128 3.721 18.307 1.00 97.25 178 PHE A CA 1
ATOM 1396 C C . PHE A 1 178 ? -9.916 2.447 19.141 1.00 97.25 178 PHE A C 1
ATOM 1398 O O . PHE A 1 178 ? -10.767 1.556 19.151 1.00 97.25 178 PHE A O 1
ATOM 1405 N N . LYS A 1 179 ? -8.820 2.375 19.911 1.00 96.50 179 LYS A N 1
ATOM 1406 C CA . LYS A 1 179 ? -8.538 1.265 20.842 1.00 96.50 179 LYS A CA 1
ATOM 1407 C C . LYS A 1 179 ? -9.651 1.086 21.878 1.00 96.50 179 LYS A C 1
ATOM 1409 O O . LYS A 1 179 ? -10.025 -0.043 22.196 1.00 96.50 179 LYS A O 1
ATOM 1414 N N . GLU A 1 180 ? -10.154 2.177 22.442 1.00 97.38 180 GLU A N 1
ATOM 1415 C CA . GLU A 1 180 ? -11.244 2.155 23.422 1.00 97.38 180 GLU A CA 1
ATOM 1416 C C . GLU A 1 180 ? -12.578 1.760 22.794 1.00 97.38 180 GLU A C 1
ATOM 1418 O O . GLU A 1 180 ? -13.284 0.923 23.358 1.00 97.38 180 GLU A O 1
ATOM 1423 N N . GLN A 1 181 ? -12.886 2.292 21.610 1.00 97.88 181 GLN A N 1
ATOM 1424 C CA . GLN A 1 181 ? -14.071 1.920 20.844 1.00 97.88 181 GLN A CA 1
ATOM 1425 C C . GLN A 1 181 ? -14.090 0.419 20.546 1.00 97.88 181 GLN A C 1
ATOM 1427 O O . GLN A 1 181 ? -15.074 -0.240 20.867 1.00 97.88 181 GLN A O 1
ATOM 1432 N N . ILE A 1 182 ? -12.990 -0.156 20.044 1.00 97.31 182 ILE A N 1
ATOM 1433 C CA . ILE A 1 182 ? -12.908 -1.604 19.802 1.00 97.31 182 ILE A CA 1
ATOM 1434 C C . ILE A 1 182 ? -13.175 -2.385 21.088 1.00 97.31 182 ILE A C 1
ATOM 1436 O O . ILE A 1 182 ? -13.995 -3.298 21.087 1.00 97.31 182 ILE A O 1
ATOM 1440 N N . ARG A 1 183 ? -12.537 -2.022 22.206 1.00 96.75 183 ARG A N 1
ATOM 1441 C CA . ARG A 1 183 ? -12.729 -2.737 23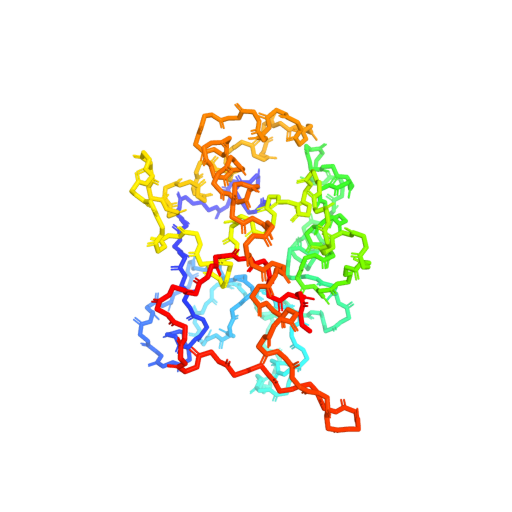.480 1.00 96.75 183 ARG A CA 1
ATOM 1442 C C . ARG A 1 183 ? -14.163 -2.654 23.998 1.00 96.75 183 ARG A C 1
ATOM 1444 O O . ARG A 1 183 ? -14.661 -3.644 24.519 1.00 96.75 183 ARG A O 1
ATOM 1451 N N . ARG A 1 184 ? -14.807 -1.490 23.885 1.00 97.62 184 ARG A N 1
ATOM 1452 C CA . ARG A 1 184 ? -16.176 -1.264 24.371 1.00 97.62 184 ARG A CA 1
ATOM 1453 C C . ARG A 1 184 ? -17.223 -1.935 23.483 1.00 97.62 184 ARG A C 1
ATOM 1455 O O . ARG A 1 184 ? -18.212 -2.440 24.003 1.00 97.62 184 ARG A O 1
ATOM 1462 N N . CYS A 1 185 ? -17.003 -1.932 22.172 1.00 98.12 185 CYS A N 1
ATOM 1463 C CA . CYS A 1 185 ? -17.970 -2.386 21.175 1.00 98.12 185 CYS A CA 1
ATOM 1464 C C . CYS A 1 185 ? -17.771 -3.844 20.736 1.00 98.12 185 CYS A C 1
ATOM 1466 O O . CYS A 1 185 ? -18.574 -4.352 19.956 1.00 98.12 185 CYS A O 1
ATOM 1468 N N . THR A 1 186 ? -16.716 -4.525 21.198 1.00 98.06 186 THR A N 1
ATOM 1469 C CA . THR A 1 186 ? -16.455 -5.924 20.832 1.00 98.06 186 THR A CA 1
ATOM 1470 C C . THR A 1 186 ? -17.015 -6.890 21.867 1.00 98.06 186 THR A C 1
ATOM 1472 O O . THR A 1 186 ? -16.678 -6.822 23.047 1.00 98.06 186 THR A O 1
ATOM 1475 N N . THR A 1 187 ? -17.808 -7.855 21.407 1.00 97.75 187 THR A N 1
ATOM 1476 C CA . THR A 1 187 ? -18.257 -9.005 22.203 1.00 97.75 187 THR A CA 1
ATOM 1477 C C . THR A 1 187 ? -17.686 -10.299 21.631 1.00 97.75 187 THR A C 1
ATOM 1479 O O . THR A 1 187 ? -17.686 -10.508 20.418 1.00 97.75 187 THR A O 1
ATOM 1482 N N . MET A 1 188 ? -17.208 -11.188 22.506 1.00 97.81 188 MET A N 1
ATOM 1483 C CA . MET A 1 18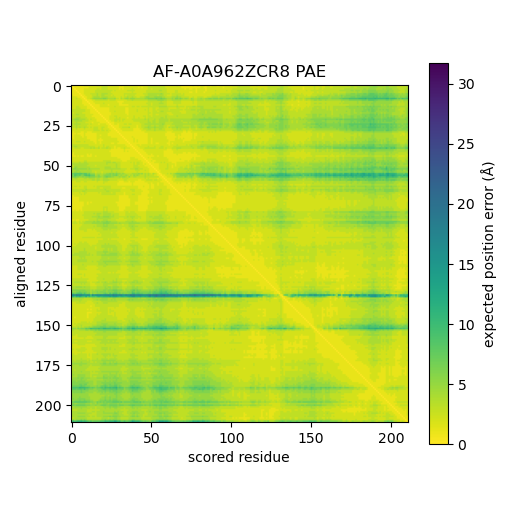8 ? -16.686 -12.498 22.109 1.00 97.81 188 MET A CA 1
ATOM 1484 C C . MET A 1 188 ? -17.786 -13.563 22.113 1.00 97.81 188 MET A C 1
ATOM 1486 O O . MET A 1 188 ? -18.457 -13.783 23.120 1.00 97.81 188 MET A O 1
ATOM 1490 N N . HIS A 1 189 ? -17.901 -14.287 21.005 1.00 97.44 189 HIS A N 1
ATOM 1491 C CA . HIS A 1 189 ? -18.766 -15.445 20.810 1.00 97.44 189 HIS A CA 1
ATOM 1492 C C . HIS A 1 189 ? -17.901 -16.671 20.484 1.00 97.44 189 HIS A C 1
ATOM 1494 O O . HIS A 1 189 ? -17.762 -17.076 19.330 1.00 97.44 189 HIS A O 1
ATOM 1500 N N . GLY A 1 190 ? -17.264 -17.252 21.505 1.00 96.19 190 GLY A N 1
ATOM 1501 C CA . GLY A 1 190 ? -16.287 -18.328 21.307 1.00 96.19 190 GLY A CA 1
ATOM 1502 C C . GLY A 1 190 ? -15.091 -17.837 20.472 1.00 96.19 190 GLY A C 1
ATOM 1503 O O . GLY A 1 190 ? -14.427 -16.899 20.912 1.00 96.19 190 GLY A O 1
ATOM 1504 N N . PRO A 1 191 ? -14.804 -18.425 19.291 1.00 96.25 191 PRO A N 1
ATOM 1505 C CA . PRO A 1 191 ? -13.708 -17.986 18.423 1.00 96.25 191 PRO A CA 1
ATOM 1506 C C . PRO A 1 191 ? -14.035 -16.738 17.581 1.00 96.25 191 PRO A C 1
ATOM 1508 O O . PRO A 1 191 ? -13.179 -16.282 16.830 1.00 96.25 191 PRO A O 1
ATOM 1511 N N . LEU A 1 192 ? -15.261 -16.209 17.656 1.00 96.75 192 LEU A N 1
ATOM 1512 C CA . LEU A 1 192 ? -15.709 -15.058 16.874 1.00 96.75 192 LEU A CA 1
ATOM 1513 C C . LEU A 1 192 ? -15.705 -13.787 17.731 1.00 96.75 192 LEU A C 1
ATOM 1515 O O . LEU A 1 192 ? -16.363 -13.743 18.768 1.00 96.75 192 LEU A O 1
ATOM 1519 N N . ALA A 1 193 ? -15.028 -12.741 17.266 1.00 96.94 193 ALA A N 1
ATOM 1520 C CA . ALA A 1 193 ? -15.200 -11.384 17.774 1.00 96.94 193 ALA A CA 1
ATOM 1521 C C . ALA A 1 193 ? -16.275 -10.661 16.948 1.00 96.94 193 ALA A C 1
ATOM 1523 O O . ALA A 1 193 ? -16.209 -10.645 15.719 1.00 96.94 193 ALA A O 1
ATOM 1524 N N . VAL A 1 194 ? -17.267 -10.066 17.611 1.00 97.81 194 VAL A N 1
ATOM 1525 C CA . VAL A 1 194 ? -18.288 -9.223 16.973 1.00 97.81 194 VAL A CA 1
ATOM 1526 C C . VAL A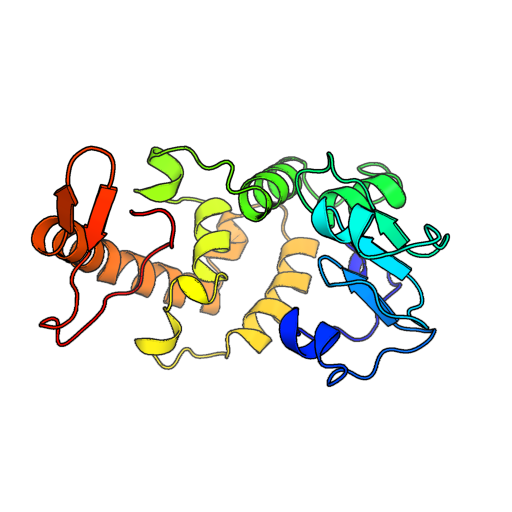 1 194 ? -18.088 -7.792 17.441 1.00 97.81 194 VAL A C 1
ATOM 1528 O O . VAL A 1 194 ? -18.315 -7.498 18.611 1.00 97.81 194 VAL A O 1
ATOM 1531 N N . LEU A 1 195 ? -17.676 -6.916 16.525 1.00 97.75 195 LEU A N 1
ATOM 1532 C CA . LEU A 1 195 ? -17.610 -5.473 16.741 1.00 97.75 195 LEU A CA 1
ATOM 1533 C C . LEU A 1 195 ? -18.935 -4.827 16.311 1.00 97.75 195 LEU A C 1
ATOM 1535 O O . LEU A 1 195 ? -19.231 -4.770 15.117 1.00 97.75 195 LEU A O 1
ATOM 1539 N N . ASP A 1 196 ? -19.709 -4.313 17.265 1.00 97.81 196 ASP A N 1
ATOM 1540 C CA . ASP A 1 196 ? -20.969 -3.612 16.996 1.00 97.81 196 ASP A CA 1
ATOM 1541 C C . ASP A 1 196 ? -20.804 -2.092 17.136 1.00 97.81 196 ASP A C 1
ATOM 1543 O O . ASP A 1 196 ? -20.717 -1.556 18.238 1.00 97.81 196 ASP A O 1
ATOM 1547 N N . LEU A 1 197 ? -20.748 -1.396 15.998 1.00 97.12 197 LEU A N 1
ATOM 1548 C CA . LEU A 1 197 ? -20.574 0.060 15.923 1.00 97.12 197 LEU A CA 1
ATOM 1549 C C . LEU A 1 197 ? -21.880 0.812 15.619 1.00 97.12 197 LEU A C 1
ATOM 1551 O O . LEU A 1 197 ? -21.832 1.997 15.309 1.00 97.12 197 LEU A O 1
ATOM 1555 N N . ARG A 1 198 ? -23.048 0.152 15.637 1.00 97.56 198 ARG A N 1
ATOM 1556 C CA . ARG A 1 198 ? -24.311 0.773 15.183 1.00 97.56 198 ARG A CA 1
ATOM 1557 C C . ARG A 1 198 ? -24.747 1.970 16.029 1.00 97.56 198 ARG A C 1
ATOM 1559 O O . ARG A 1 198 ? -25.386 2.870 15.495 1.00 97.56 198 ARG A O 1
ATOM 1566 N N . ASP A 1 199 ? -24.374 1.976 17.305 1.00 96.94 199 ASP A N 1
ATOM 1567 C CA . ASP A 1 199 ? -24.688 3.049 18.255 1.00 96.94 199 ASP A CA 1
ATOM 1568 C C . ASP A 1 199 ? -23.542 4.072 18.400 1.00 96.94 199 ASP A C 1
ATOM 1570 O O . ASP A 1 199 ? -23.619 4.987 19.220 1.00 96.94 199 ASP A O 1
ATOM 1574 N N . GLU A 1 200 ? -22.470 3.938 17.610 1.00 97.69 200 GLU A N 1
ATOM 1575 C CA . GLU A 1 200 ? -21.331 4.853 17.636 1.00 97.69 200 GLU A CA 1
ATOM 1576 C C . GLU A 1 200 ? -21.536 5.999 16.641 1.00 97.69 200 GLU A C 1
ATOM 1578 O O . GLU A 1 200 ? -21.554 5.792 15.429 1.00 97.69 200 GLU A O 1
ATOM 1583 N N . GLU A 1 201 ? -21.627 7.232 17.144 1.00 95.75 201 GLU A N 1
ATOM 1584 C CA . GLU A 1 201 ? -21.734 8.426 16.292 1.00 95.75 201 GLU A CA 1
ATOM 1585 C C . GLU A 1 201 ? -20.487 8.617 15.414 1.00 95.75 201 GLU A C 1
ATOM 1587 O O . GLU A 1 201 ? -20.577 8.984 14.244 1.00 95.75 201 GLU A O 1
ATOM 1592 N N . THR A 1 202 ? -19.305 8.353 15.977 1.00 96.50 202 THR A N 1
ATOM 1593 C CA . THR A 1 202 ? -18.015 8.496 15.294 1.00 96.50 202 THR A CA 1
ATOM 1594 C C . THR A 1 202 ? -17.283 7.165 15.276 1.00 96.50 202 THR A C 1
ATOM 1596 O O . THR A 1 202 ? -17.028 6.592 16.329 1.00 96.50 202 THR A O 1
ATOM 1599 N N . ILE A 1 203 ? -16.878 6.697 14.093 1.00 96.38 203 ILE A N 1
ATOM 1600 C CA . ILE A 1 203 ? -16.012 5.518 13.937 1.00 96.38 203 ILE A CA 1
ATOM 1601 C C . ILE A 1 203 ? -14.584 5.997 13.689 1.00 96.38 203 ILE A C 1
ATOM 1603 O O . ILE A 1 203 ? -14.260 6.404 12.568 1.00 96.38 203 ILE A O 1
ATOM 1607 N N . TRP A 1 204 ? -13.746 5.942 14.723 1.00 97.31 204 TRP A N 1
ATOM 1608 C CA . TRP A 1 204 ? -12.376 6.462 14.696 1.00 97.31 204 TRP A CA 1
ATOM 1609 C C . TRP A 1 204 ? -11.505 5.747 13.647 1.00 97.31 204 TRP A C 1
ATOM 1611 O O . TRP A 1 204 ? -11.779 4.595 13.297 1.00 97.31 204 TRP A O 1
ATOM 1621 N N . PRO A 1 205 ? -10.488 6.415 13.072 1.00 96.38 205 PRO A N 1
ATOM 1622 C CA . PRO A 1 205 ? -9.563 5.773 12.157 1.00 96.38 205 PRO A CA 1
ATOM 1623 C C . PRO A 1 205 ? -8.565 4.901 12.923 1.00 96.38 205 PRO A C 1
ATOM 1625 O O . PRO A 1 205 ? -8.162 5.206 14.044 1.00 96.38 205 PRO A O 1
ATOM 1628 N N . GLY A 1 206 ? -8.119 3.836 12.273 1.00 95.94 206 GLY A N 1
ATOM 1629 C CA . GLY A 1 206 ? -7.082 2.955 12.784 1.00 95.94 206 GLY A CA 1
ATOM 1630 C C . GLY A 1 206 ? -6.831 1.809 11.821 1.00 95.94 206 GLY A C 1
ATOM 1631 O O . GLY A 1 206 ? -7.649 1.533 10.944 1.00 95.94 206 GLY A O 1
ATOM 1632 N N . ASN A 1 207 ? -5.664 1.176 11.932 1.00 96.25 207 ASN A N 1
ATOM 1633 C CA . ASN A 1 207 ? -5.307 0.124 10.992 1.00 96.25 207 ASN A CA 1
ATOM 1634 C C . ASN A 1 207 ? -6.274 -1.069 11.117 1.00 96.25 207 ASN A C 1
ATOM 1636 O O . ASN A 1 207 ? -6.796 -1.383 12.190 1.00 96.25 207 ASN A O 1
ATOM 1640 N N . ARG A 1 208 ? -6.507 -1.742 9.991 1.00 95.38 208 ARG A N 1
ATOM 1641 C CA . ARG A 1 208 ? -7.521 -2.799 9.850 1.00 95.38 208 ARG A CA 1
ATOM 1642 C C . ARG A 1 208 ? -7.232 -4.090 10.624 1.00 95.38 208 ARG A C 1
ATOM 1644 O O . ARG A 1 208 ? -8.068 -4.983 10.605 1.00 95.38 208 ARG A O 1
ATOM 1651 N N . PHE A 1 209 ? -6.057 -4.214 11.237 1.00 96.31 209 PHE A N 1
ATOM 1652 C CA . PHE A 1 209 ? -5.608 -5.424 11.932 1.00 96.31 209 PHE A CA 1
ATOM 1653 C C . PHE A 1 209 ? -5.818 -5.355 13.450 1.00 96.31 209 PHE A C 1
ATOM 1655 O O . PHE A 1 209 ? -5.388 -6.240 14.182 1.00 96.31 209 PHE A O 1
ATOM 1662 N N . MET A 1 210 ? -6.458 -4.290 13.937 1.00 94.25 210 MET A N 1
ATOM 1663 C CA . MET A 1 210 ? -6.744 -4.081 15.358 1.00 94.25 210 MET A CA 1
ATOM 1664 C C . MET A 1 210 ? -7.780 -5.054 15.950 1.00 94.25 210 MET A C 1
ATOM 1666 O O . MET A 1 210 ? -7.934 -5.082 17.174 1.00 94.25 210 MET A O 1
ATOM 1670 N N . ILE A 1 211 ? -8.492 -5.804 15.104 1.00 87.88 211 ILE A N 1
ATOM 1671 C CA . ILE A 1 211 ? -9.547 -6.765 15.460 1.00 87.88 211 ILE A CA 1
ATOM 1672 C C . ILE A 1 211 ? -9.139 -8.151 14.979 1.00 87.88 211 ILE A C 1
ATOM 1674 O O . ILE A 1 211 ? -8.698 -8.243 13.811 1.00 87.88 211 ILE A O 1
#

Solvent-accessible surface area (backbone atoms only — not comparable to full-atom values): 12653 Å² total; per-residue (Å²): 108,60,61,78,72,67,79,51,95,77,86,83,92,79,57,56,65,41,52,76,72,63,71,54,92,64,40,70,84,38,73,44,66,68,44,75,84,61,86,55,43,44,36,28,27,27,22,58,59,69,53,67,69,69,48,73,87,67,54,88,44,58,47,66,40,62,83,42,50,19,29,67,52,43,52,39,54,74,68,53,31,63,86,64,36,78,62,59,49,68,68,57,53,54,42,49,29,30,60,67,56,61,68,67,53,72,60,49,68,78,62,46,55,64,60,57,31,53,50,41,72,69,37,74,79,15,40,60,80,80,78,52,91,60,98,60,53,73,69,56,48,54,59,50,46,58,56,47,57,61,75,43,82,54,55,68,64,56,51,64,35,70,79,44,32,60,50,50,51,54,49,59,71,32,40,61,59,29,55,49,48,52,64,73,32,44,48,77,60,84,97,41,79,46,75,59,61,87,86,50,93,70,84,61,34,48,58,81,70,81,114

Radius of gyration: 18.87 Å; Cα contacts (8 Å, |Δi|>4): 245; chains: 1; bounding box: 47×40×50 Å

pLDDT: mean 95.64, std 2.77, range [79.31, 98.69]

Sequence (211 aa):
LLRELGIVDRIDFVHPKDMQDGRIAVGPTDITTNLPWVAGVHLAFDHHASETERVQGKPDNHIIDANAPSAARVVYDHYGGAAKFPNITEAMMAAVDKADSAAFARADILDPQGWDLLSFLMDARTGLGRFRNFRVSNYQLMMDLIEYCRKHQDIADILALPDVSERVDLFMEHQQAFKEQIRRCTTMHGPLAVLDLRDEETIWPGNRFMI

Secondary structure (DSSP, 8-state):
-TTTTT--S------HHHHHTT-S---TT-EEESS---TT-SEEEE--HHHHHHSTT--TTEEE-TT-S-HHHHHHHHTTGGGT-TTS-HHHHHHHHHHHTT---HHHHHS--HHHHHHHHH-GGG-GGGT---SS-HHHHHHHHHHHHHH-S-HHHHHTSHHHHHHHHHHH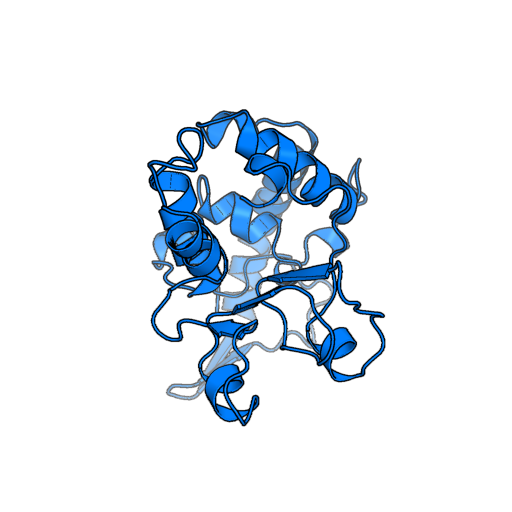HHHHHHHHHHHHHEEEETTEEEE--TT-S------TT--

Foldseek 3Di:
DCVLVVLDDDDDDDDLVCVVVVVDDAALSAEAFCHADDPHHVAYQHQDPVNVVVDPPPDPRDQYHVPQLGSVSSVQVVCPHCVSQVQQDPVNVVLRSCLSNVVDDPCCQLPNDFSSLVSQLLPCQLVLVVPDDQPDDSVVLVVVVVVVSSVDPGSVVVCPPPRNVVSVVLAVVQSVVQLVQLVVQWDDDDVDIDRDCPPPPDNTGGGPPSD